Protein AF-A0A9W9SLV9-F1 (afdb_monomer_lite)

Radius of gyration: 19.98 Å; chains: 1; bounding box: 49×53×54 Å

Organism: NCBI:txid2100454

InterPro domains:
  IPR000330 SNF2, N-terminal domain [PF00176] (70-207)
  IPR027417 P-loop containing nucleoside triphosphate hydrolase [SSF52540] (65-205)
  IPR038718 SNF2-like, N-terminal domain superfamily [G3DSA:3.40.50.10810] (52-212)

pLDDT: mean 77.71, std 19.79, range [28.3, 96.75]

Sequence (214 aa):
MKQGVRGQWPTSEWVESAHKMRLEKVSAPSSPLEDACGYAGIPVIHGVPILSPENIRPGTGRTTILRPWQPSAIAWLMGQLGSPLQGGILSDACGMGKTLTSLCVIYFLIQRKMEYDWSPTFRASLIVVPSSDIPQWVDQ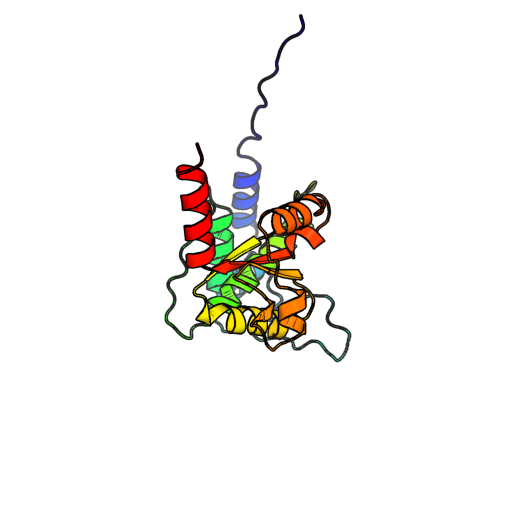IERYFGSKFNVLIFMGDPEHLQDSNRKQRTVKSTADLLKKLDDLDPSDPRTAYTLVVTTYDTMHLRTTRLVYSS

Secondary structure (DSSP, 8-state):
-------PPPPSHHHHHHHHHHHHT-SS---HHHHHHHHHT--EETTEEEE--TT--TTT--PEEPPTHHHHHHHHHHHHHTSTT------PPTTS-HHHHHHHHHHHHHHHHHHH-SS----PEEEEE-GGGHHHHHHHHHHHHTTSSEEEEE-S-GGG---HHHHHHB---HHHHHHHHHTS-TTSHHHHTEEEEEEHHHHHHHHHHHHS--

Foldseek 3Di:
DDDDDDDDDDDDPVVVVVVVVVPVPPDDDDDLQRVLCVQLVFDADPNFTWQFQPPPPVPRTDTHTQDSCLSVLLSVQLVVCVDPVNGDDDPDDPPNCVLVSVVSNLSSVLVCQVPPPPQAFAAEAEAEDAPVCVVVSVCSCCVRVNPLALEAEEDDQLVPPPDPVNSVRYDDDPVSVVVVRVPDDRRDSNNSRYYYYYYPVSVVVVVVVVVPPD

Structure (mmCIF, N/CA/C/O backbone):
data_AF-A0A9W9SLV9-F1
#
_entry.id   AF-A0A9W9SLV9-F1
#
loop_
_atom_site.group_PDB
_atom_site.id
_atom_site.type_symbol
_atom_site.label_atom_id
_atom_site.label_alt_id
_atom_site.label_comp_id
_atom_site.label_asym_id
_atom_site.label_entity_id
_atom_site.label_seq_id
_atom_site.pdbx_PDB_ins_code
_atom_site.Cartn_x
_atom_site.Cartn_y
_atom_site.Cartn_z
_atom_site.occupancy
_atom_site.B_iso_or_equiv
_atom_site.auth_seq_id
_atom_site.auth_comp_id
_atom_site.auth_asym_id
_atom_site.auth_atom_id
_atom_site.pdbx_PDB_model_num
ATOM 1 N N . MET A 1 1 ? 27.410 27.083 28.496 1.00 39.28 1 MET A N 1
ATOM 2 C CA . MET A 1 1 ? 26.965 27.584 27.177 1.00 39.28 1 MET A CA 1
ATOM 3 C C . MET A 1 1 ? 27.871 27.014 26.093 1.00 39.28 1 MET A C 1
ATOM 5 O O . MET A 1 1 ? 29.019 27.427 26.006 1.00 39.28 1 MET A O 1
ATOM 9 N N . LYS A 1 2 ? 27.393 26.045 25.306 1.00 29.81 2 LYS A N 1
ATOM 10 C CA . LYS A 1 2 ? 27.998 25.659 24.022 1.00 29.81 2 LYS A CA 1
ATOM 11 C C . LYS A 1 2 ? 26.883 25.471 22.994 1.00 29.81 2 LYS A C 1
ATOM 13 O O . LYS A 1 2 ? 25.756 25.149 23.352 1.00 29.81 2 LYS A O 1
ATOM 18 N N . GLN A 1 3 ? 27.231 25.840 21.772 1.00 29.12 3 GLN A N 1
ATOM 19 C CA . GLN A 1 3 ? 26.388 26.346 20.697 1.00 29.12 3 GLN A CA 1
ATOM 20 C C . GLN A 1 3 ? 25.507 25.273 20.045 1.00 29.12 3 GLN A C 1
ATOM 22 O O . GLN A 1 3 ? 25.890 24.108 19.966 1.00 29.12 3 GLN A O 1
ATOM 27 N N . GLY A 1 4 ? 24.344 25.700 19.548 1.00 36.78 4 GLY A N 1
ATOM 28 C CA . GLY A 1 4 ? 23.490 24.900 18.680 1.00 36.78 4 GLY A CA 1
ATOM 29 C C . GLY A 1 4 ? 24.008 24.895 17.243 1.00 36.78 4 GLY A C 1
ATOM 30 O O . GLY A 1 4 ? 24.362 25.940 16.699 1.00 36.78 4 GLY A O 1
ATOM 31 N N . VAL A 1 5 ? 24.013 23.714 16.630 1.00 34.75 5 VAL A N 1
ATOM 32 C CA . VAL A 1 5 ? 24.254 23.523 15.199 1.00 34.75 5 VAL A CA 1
ATOM 33 C C . VAL A 1 5 ? 22.902 23.201 14.567 1.00 34.75 5 VAL A C 1
ATOM 35 O O . VAL A 1 5 ? 22.301 22.170 14.861 1.00 34.75 5 VAL A O 1
ATOM 38 N N . ARG A 1 6 ? 22.387 24.121 13.740 1.00 34.19 6 ARG A N 1
ATOM 39 C CA . ARG A 1 6 ? 21.243 23.858 12.854 1.00 34.19 6 ARG A CA 1
ATOM 40 C C . ARG A 1 6 ? 21.636 22.725 11.909 1.00 34.19 6 ARG A C 1
ATOM 42 O O . ARG A 1 6 ? 22.604 22.871 11.168 1.00 34.19 6 ARG A O 1
ATOM 49 N N . GLY A 1 7 ? 20.885 21.627 11.939 1.00 34.25 7 GLY A N 1
ATOM 50 C CA . GLY A 1 7 ? 21.030 20.523 10.996 1.00 34.25 7 GLY A CA 1
ATOM 51 C C . GLY A 1 7 ? 20.834 21.016 9.565 1.00 34.25 7 GLY A C 1
ATOM 52 O O . GLY A 1 7 ? 19.757 21.480 9.194 1.00 34.25 7 GLY A O 1
ATOM 53 N N . GLN A 1 8 ? 21.911 20.958 8.794 1.00 28.30 8 GLN A N 1
ATOM 54 C CA . GLN A 1 8 ? 21.946 21.174 7.357 1.00 28.30 8 GLN A CA 1
ATOM 55 C C . GLN A 1 8 ? 21.340 19.929 6.692 1.00 28.30 8 GLN A C 1
ATOM 57 O O . GLN A 1 8 ? 21.760 18.810 6.981 1.00 28.30 8 GLN A O 1
ATOM 62 N N . TRP A 1 9 ? 20.321 20.111 5.852 1.00 36.25 9 TRP A N 1
ATOM 63 C CA . TRP A 1 9 ? 19.746 19.025 5.053 1.00 36.25 9 TRP A CA 1
ATOM 64 C C . TRP A 1 9 ? 20.770 18.563 4.002 1.00 36.25 9 TRP A C 1
ATOM 66 O O . TRP A 1 9 ? 21.426 19.430 3.419 1.00 36.25 9 TRP A O 1
ATOM 76 N N . PRO A 1 10 ? 20.922 17.253 3.723 1.00 35.06 10 PRO A N 1
ATOM 77 C CA . PRO A 1 10 ? 21.839 16.788 2.687 1.00 35.06 10 PRO A CA 1
ATOM 78 C C . PRO A 1 10 ? 21.396 17.335 1.325 1.00 35.06 10 PRO A C 1
ATOM 80 O O . PRO A 1 10 ? 20.267 17.117 0.885 1.00 35.06 10 PRO A O 1
ATOM 83 N N . THR A 1 11 ? 22.278 18.098 0.691 1.00 44.50 11 THR A N 1
ATOM 84 C CA . THR A 1 11 ? 22.098 18.733 -0.617 1.00 44.50 11 THR A CA 1
ATOM 85 C C . THR A 1 11 ? 22.081 17.705 -1.747 1.00 44.50 11 THR A C 1
ATOM 87 O O . THR A 1 11 ? 22.905 16.800 -1.736 1.00 44.50 11 THR A O 1
ATOM 90 N N . SER A 1 12 ? 21.135 17.881 -2.684 1.00 54.75 12 SER A N 1
ATOM 91 C CA . SER A 1 12 ? 21.100 17.610 -4.147 1.00 54.75 12 SER A CA 1
ATOM 92 C C . SER A 1 12 ? 21.870 16.452 -4.815 1.00 54.75 12 SER A C 1
ATOM 94 O O . SER A 1 12 ? 21.424 15.999 -5.867 1.00 54.75 12 SER A O 1
ATOM 96 N N . GLU A 1 13 ? 22.949 15.918 -4.250 1.00 37.44 13 GLU A N 1
ATOM 97 C CA . GLU A 1 13 ? 23.807 14.897 -4.865 1.00 37.44 13 GLU A CA 1
ATOM 98 C C . GLU A 1 13 ? 23.086 13.570 -5.116 1.00 37.44 13 GLU A C 1
ATOM 100 O O . GLU A 1 13 ? 23.399 12.883 -6.082 1.00 37.44 13 GLU A O 1
ATOM 105 N N . TRP A 1 14 ? 22.086 13.204 -4.308 1.00 47.16 14 TRP A N 1
ATOM 106 C CA . TRP A 1 14 ? 21.331 11.955 -4.493 1.00 47.16 14 TRP A CA 1
ATOM 107 C C . TRP A 1 14 ? 20.314 12.042 -5.633 1.00 47.16 14 TRP A C 1
ATOM 109 O O . TRP A 1 14 ? 20.180 11.103 -6.417 1.00 47.16 14 TRP A O 1
ATOM 119 N N . VAL A 1 15 ? 19.631 13.185 -5.763 1.00 51.75 15 VAL A N 1
ATOM 120 C CA . VAL A 1 15 ? 18.716 13.449 -6.886 1.00 51.75 15 VAL A CA 1
ATOM 121 C C . VAL A 1 15 ? 19.513 13.523 -8.184 1.00 51.75 15 VAL A C 1
ATOM 123 O O . VAL A 1 15 ? 19.114 12.928 -9.183 1.00 51.75 15 VAL A O 1
ATOM 126 N N . GLU A 1 16 ? 20.672 14.183 -8.151 1.00 45.88 16 GLU A N 1
ATOM 127 C CA . GLU A 1 16 ? 21.592 14.263 -9.283 1.00 45.88 16 GLU A CA 1
ATOM 128 C C . GLU A 1 16 ? 22.223 12.912 -9.619 1.00 45.88 16 GLU A C 1
ATOM 130 O O . GLU A 1 16 ? 22.303 12.573 -10.793 1.00 45.88 16 GLU A O 1
ATOM 135 N N . SER A 1 17 ? 22.587 12.090 -8.632 1.00 45.78 17 SER A N 1
ATOM 136 C CA . SER A 1 17 ? 23.131 10.743 -8.861 1.00 45.78 17 SER A CA 1
ATOM 137 C C . SER A 1 17 ? 22.083 9.793 -9.443 1.00 45.78 17 SER A C 1
ATOM 139 O O . SER A 1 17 ? 22.383 9.049 -10.376 1.00 45.78 17 SER A O 1
ATOM 141 N N . ALA A 1 18 ? 20.830 9.874 -8.984 1.00 50.00 18 ALA A N 1
ATOM 142 C CA . ALA A 1 18 ? 19.710 9.144 -9.579 1.00 50.00 18 ALA A CA 1
ATOM 143 C C . ALA A 1 18 ? 19.400 9.635 -11.008 1.00 50.00 18 ALA A C 1
ATOM 145 O O . ALA A 1 18 ? 19.121 8.833 -11.902 1.00 50.00 18 ALA A O 1
ATOM 146 N N . HIS A 1 19 ? 19.508 10.946 -11.259 1.00 45.31 19 HIS A N 1
ATOM 147 C CA . HIS A 1 19 ? 19.416 11.539 -12.598 1.00 45.31 19 HIS A CA 1
ATOM 148 C C . HIS A 1 19 ? 20.614 11.205 -13.498 1.00 45.31 19 HIS A C 1
ATOM 150 O O . HIS A 1 19 ? 20.461 11.132 -14.712 1.00 45.31 19 HIS A O 1
ATOM 156 N N . LYS A 1 20 ? 21.805 10.984 -12.946 1.00 42.66 20 LYS A N 1
ATOM 157 C CA . LYS A 1 20 ? 23.005 10.627 -13.710 1.00 42.66 20 LYS A CA 1
ATOM 158 C C . LYS A 1 20 ? 23.001 9.142 -14.073 1.00 42.66 20 LYS A C 1
ATOM 160 O O . LYS A 1 20 ? 23.245 8.799 -15.227 1.00 42.66 20 LYS A O 1
ATOM 165 N N . MET A 1 21 ? 22.543 8.284 -13.156 1.00 46.41 21 MET A N 1
ATOM 166 C CA . MET A 1 21 ? 22.202 6.885 -13.448 1.00 46.41 21 MET A CA 1
ATOM 167 C C . MET A 1 21 ? 21.148 6.749 -14.562 1.00 46.41 21 MET A C 1
ATOM 169 O O . MET A 1 21 ? 21.183 5.772 -15.309 1.00 46.41 21 MET A O 1
ATOM 173 N N . ARG A 1 22 ? 20.240 7.728 -14.708 1.00 46.34 22 ARG A N 1
ATOM 174 C CA . ARG A 1 22 ? 19.238 7.796 -15.791 1.00 46.34 22 ARG A CA 1
ATOM 175 C C . ARG A 1 22 ? 19.857 7.987 -17.182 1.00 46.34 22 ARG A C 1
ATOM 177 O O . ARG A 1 22 ? 19.241 7.574 -18.157 1.00 46.34 22 ARG A O 1
ATOM 184 N N . LEU A 1 23 ? 21.028 8.619 -17.287 1.00 42.94 23 LEU A N 1
ATOM 185 C CA . LEU A 1 23 ? 21.656 8.944 -18.575 1.00 42.94 23 LEU A CA 1
ATOM 186 C C . LEU A 1 23 ? 22.683 7.895 -19.016 1.00 42.94 23 LEU A C 1
ATOM 188 O O . LEU A 1 23 ? 22.807 7.635 -20.208 1.00 42.94 23 LEU A O 1
ATOM 192 N N . GLU A 1 24 ? 23.384 7.258 -18.077 1.00 41.66 24 GLU A N 1
ATOM 193 C CA . GLU A 1 24 ? 24.457 6.304 -18.402 1.00 41.66 24 GLU A CA 1
ATOM 194 C C . GLU A 1 24 ? 23.955 4.893 -18.766 1.00 41.66 24 GLU A C 1
ATOM 196 O O . GLU A 1 24 ? 24.664 4.153 -19.442 1.00 41.66 24 GLU A O 1
ATOM 201 N N . LYS A 1 25 ? 22.728 4.507 -18.382 1.00 41.62 25 LYS A N 1
ATOM 202 C CA . LYS A 1 25 ? 22.165 3.171 -18.681 1.00 41.62 25 LYS A CA 1
ATOM 203 C C . LYS A 1 25 ? 21.487 3.036 -20.053 1.00 41.62 25 LYS A C 1
ATOM 205 O O . LYS A 1 25 ? 21.000 1.956 -20.369 1.00 41.62 25 LYS A O 1
ATOM 210 N N . VAL A 1 26 ? 21.476 4.077 -20.888 1.00 44.12 26 VAL A N 1
ATOM 211 C CA . VAL A 1 26 ? 20.908 4.005 -22.248 1.00 44.12 26 VAL A CA 1
ATOM 212 C C . VAL A 1 26 ? 21.948 3.414 -23.208 1.00 44.12 26 VAL A C 1
ATOM 214 O O . VAL A 1 26 ? 22.583 4.122 -23.986 1.00 44.12 26 VAL A O 1
ATOM 217 N N . SER A 1 27 ? 22.156 2.101 -23.131 1.00 40.09 27 SER A N 1
ATOM 218 C CA . SER A 1 27 ? 22.917 1.328 -24.118 1.00 40.09 27 SER A CA 1
ATOM 219 C C . SER A 1 27 ? 22.012 0.212 -24.647 1.00 40.09 27 SER A C 1
ATOM 221 O O . SER A 1 27 ? 21.634 -0.679 -23.893 1.00 40.09 27 SER A O 1
ATOM 223 N N . ALA A 1 28 ? 21.671 0.317 -25.941 1.00 39.47 28 ALA A N 1
ATOM 224 C CA . ALA A 1 28 ? 20.540 -0.292 -26.668 1.00 39.47 28 ALA A CA 1
ATOM 225 C C . ALA A 1 28 ? 19.149 0.286 -26.296 1.00 39.47 28 ALA A C 1
ATOM 227 O O . ALA A 1 28 ? 18.883 0.507 -25.119 1.00 39.47 28 ALA A O 1
ATOM 228 N N . PRO A 1 29 ? 18.251 0.567 -27.271 1.00 43.06 29 PRO A N 1
ATOM 229 C CA . PRO A 1 29 ? 16.902 1.035 -26.966 1.00 43.06 29 PRO A CA 1
ATOM 230 C C . PRO A 1 29 ? 16.084 -0.139 -26.421 1.00 43.06 29 PRO A C 1
ATOM 232 O O . PRO A 1 29 ? 15.499 -0.915 -27.178 1.00 43.06 29 PRO A O 1
ATOM 235 N N . SER A 1 30 ? 16.073 -0.288 -25.103 1.00 53.16 30 SER A N 1
ATOM 236 C CA . SER A 1 30 ? 15.096 -1.099 -24.384 1.00 53.16 30 SER A CA 1
ATOM 237 C C . SER A 1 30 ? 13.683 -0.652 -24.765 1.00 53.16 30 SER A C 1
ATOM 239 O O . SER A 1 30 ? 13.415 0.517 -25.061 1.00 53.16 30 SER A O 1
ATOM 241 N N . SER A 1 31 ? 12.749 -1.602 -24.824 1.00 67.00 31 SER A N 1
ATOM 242 C CA . SER A 1 31 ? 11.349 -1.240 -25.064 1.00 67.00 31 SER A CA 1
ATOM 243 C C . SER A 1 31 ? 10.813 -0.403 -23.886 1.00 67.00 31 SER A C 1
ATOM 245 O O . SER A 1 31 ? 11.243 -0.624 -22.752 1.00 67.00 31 SER A O 1
ATOM 247 N N . PRO A 1 32 ? 9.811 0.481 -24.082 1.00 79.88 32 PRO A N 1
ATOM 248 C CA . PRO A 1 32 ? 9.223 1.266 -22.986 1.00 79.88 32 PRO A CA 1
ATOM 249 C C . PRO A 1 32 ? 8.724 0.418 -21.801 1.00 79.88 32 PRO A C 1
ATOM 251 O O . PRO A 1 32 ? 8.630 0.898 -20.672 1.00 79.88 32 PRO A O 1
ATOM 254 N N . LEU A 1 33 ? 8.391 -0.850 -22.060 1.00 84.62 33 LEU A N 1
ATOM 255 C CA . LEU A 1 33 ? 8.005 -1.824 -21.046 1.00 84.62 33 LEU A CA 1
ATOM 256 C C . LEU A 1 33 ? 9.206 -2.311 -20.228 1.00 84.62 33 LEU A C 1
ATOM 258 O O . LEU A 1 33 ? 9.112 -2.403 -19.008 1.00 84.62 33 LEU A O 1
ATOM 262 N N . GLU A 1 34 ? 10.315 -2.630 -20.890 1.00 86.38 34 GLU A N 1
ATOM 263 C CA . GLU A 1 34 ? 11.546 -3.095 -20.252 1.00 86.38 34 GLU A CA 1
ATOM 264 C C . GLU A 1 34 ? 12.160 -2.000 -19.379 1.00 86.38 34 GLU A C 1
ATOM 266 O O . GLU A 1 34 ? 12.498 -2.266 -18.228 1.00 86.38 34 GLU A O 1
ATOM 271 N N . ASP A 1 35 ? 12.168 -0.756 -19.864 1.00 88.81 35 ASP A N 1
ATOM 272 C CA . ASP A 1 35 ? 12.572 0.412 -19.076 1.00 88.81 35 ASP A CA 1
ATOM 273 C C . ASP A 1 35 ? 11.708 0.592 -17.833 1.00 88.81 35 ASP A C 1
ATOM 275 O O . ASP A 1 35 ? 12.217 0.817 -16.735 1.00 88.81 35 ASP A O 1
ATOM 279 N N . ALA A 1 36 ? 10.387 0.469 -17.983 1.00 91.19 36 ALA A N 1
ATOM 280 C CA . ALA A 1 36 ? 9.470 0.575 -16.859 1.00 91.19 36 ALA A CA 1
ATOM 281 C C . ALA A 1 36 ? 9.699 -0.548 -15.836 1.00 91.19 36 ALA A C 1
ATOM 283 O O . ALA A 1 36 ? 9.720 -0.286 -14.632 1.00 91.19 36 ALA A O 1
ATOM 284 N N . CYS A 1 37 ? 9.906 -1.784 -16.299 1.00 91.94 37 CYS A N 1
ATOM 285 C CA . CYS A 1 37 ? 10.181 -2.919 -15.422 1.00 91.94 37 CYS A CA 1
ATOM 286 C C . CYS A 1 37 ? 11.520 -2.759 -14.699 1.00 91.94 37 CYS A C 1
ATOM 288 O O . CYS A 1 37 ? 11.565 -2.887 -13.477 1.00 91.94 37 CYS A O 1
ATOM 290 N N . GLY A 1 38 ? 12.580 -2.415 -15.433 1.00 91.44 38 GLY A N 1
ATOM 291 C CA . GLY A 1 38 ? 13.915 -2.188 -14.890 1.00 91.44 38 GLY A CA 1
ATOM 292 C C . GLY A 1 38 ? 13.946 -1.024 -13.907 1.00 91.44 38 GLY A C 1
ATOM 293 O O . GLY A 1 38 ? 14.529 -1.146 -12.833 1.00 91.44 38 GLY A O 1
ATOM 294 N N . TYR A 1 39 ? 13.247 0.074 -14.213 1.00 91.00 39 TYR A N 1
ATOM 295 C CA . TYR A 1 39 ? 13.086 1.176 -13.274 1.00 91.00 39 TYR A CA 1
ATOM 296 C C . TYR A 1 39 ? 12.384 0.697 -12.006 1.00 91.00 39 TYR A C 1
ATOM 298 O O . TYR A 1 39 ? 12.925 0.861 -10.919 1.00 91.00 39 TYR A O 1
ATOM 306 N N . ALA A 1 40 ? 11.199 0.093 -12.116 1.00 90.38 40 ALA A N 1
ATOM 307 C CA . ALA A 1 40 ? 10.386 -0.304 -10.968 1.00 90.38 40 ALA A CA 1
ATOM 308 C C . ALA A 1 40 ? 10.946 -1.496 -10.164 1.00 90.38 40 ALA A C 1
ATOM 310 O O . ALA A 1 40 ? 10.442 -1.763 -9.077 1.00 90.38 40 ALA A O 1
ATOM 311 N N . GLY A 1 41 ? 11.963 -2.203 -10.666 1.00 91.06 41 GLY A N 1
ATOM 312 C CA . GLY A 1 41 ? 12.446 -3.451 -10.066 1.00 91.06 41 GLY A CA 1
ATOM 313 C C . GLY A 1 41 ? 11.465 -4.615 -10.251 1.00 91.06 41 GLY A C 1
ATOM 314 O O . GLY A 1 41 ? 11.404 -5.519 -9.421 1.00 91.06 41 GLY A O 1
ATOM 315 N N . ILE A 1 42 ? 10.652 -4.581 -11.312 1.00 91.94 42 ILE A N 1
ATOM 316 C CA . ILE A 1 42 ? 9.692 -5.642 -11.632 1.00 91.94 42 ILE A CA 1
ATOM 317 C C . ILE A 1 42 ? 10.444 -6.781 -12.333 1.00 91.94 42 ILE A C 1
ATOM 319 O O . ILE A 1 42 ? 11.033 -6.544 -13.391 1.00 91.94 42 ILE A O 1
ATOM 323 N N . PRO A 1 43 ? 10.398 -8.021 -11.811 1.00 90.06 43 PRO A N 1
ATOM 324 C CA . PRO A 1 43 ? 11.017 -9.152 -12.483 1.00 90.06 43 PRO A CA 1
ATOM 325 C C . PRO A 1 43 ? 10.308 -9.468 -13.804 1.00 90.06 43 PRO A C 1
ATOM 327 O O . PRO A 1 43 ? 9.079 -9.416 -13.912 1.00 90.06 43 PRO A O 1
ATOM 330 N N . VAL A 1 44 ? 11.101 -9.833 -14.811 1.00 88.06 44 VAL A N 1
ATOM 331 C CA . VAL A 1 44 ? 10.630 -10.190 -16.152 1.00 88.06 44 VAL A CA 1
ATOM 332 C C . VAL A 1 44 ? 11.088 -11.611 -16.471 1.00 88.06 44 VAL A C 1
ATOM 334 O O . VAL A 1 44 ? 12.282 -11.896 -16.461 1.00 88.06 44 VAL A O 1
ATOM 337 N N . ILE A 1 45 ? 10.146 -12.508 -16.770 1.00 85.56 45 ILE A N 1
ATOM 338 C CA . ILE A 1 45 ? 10.434 -13.886 -17.196 1.00 85.56 45 ILE A CA 1
ATOM 339 C C . ILE A 1 45 ? 9.977 -14.047 -18.642 1.00 85.56 45 ILE A C 1
ATOM 341 O O . ILE A 1 45 ? 8.808 -13.834 -18.947 1.00 85.56 45 ILE A O 1
ATOM 345 N N . HIS A 1 46 ? 10.898 -14.411 -19.541 1.00 86.50 46 HIS A N 1
ATOM 346 C CA . HIS A 1 46 ? 10.628 -14.564 -20.980 1.00 86.50 46 HIS A CA 1
ATOM 347 C C . HIS A 1 46 ? 9.908 -13.348 -21.606 1.00 86.50 46 HIS A C 1
ATOM 349 O O . HIS A 1 46 ? 8.990 -13.504 -22.406 1.00 86.50 46 HIS A O 1
ATOM 355 N N . GLY A 1 47 ? 10.297 -12.129 -21.213 1.00 84.31 47 GLY A N 1
ATOM 356 C CA . GLY A 1 47 ? 9.685 -10.883 -21.697 1.00 84.31 47 GLY A CA 1
ATOM 357 C C . GLY A 1 47 ? 8.342 -10.526 -21.046 1.00 84.31 47 GLY A C 1
ATOM 358 O O . GLY A 1 47 ? 7.724 -9.535 -21.427 1.00 84.31 47 GLY A O 1
ATOM 359 N N . VAL A 1 48 ? 7.885 -11.300 -20.058 1.00 86.00 48 VAL A N 1
ATOM 360 C CA . VAL A 1 48 ? 6.617 -11.073 -19.362 1.00 86.00 48 VAL A CA 1
ATOM 361 C C . VAL A 1 48 ? 6.871 -10.481 -17.971 1.00 86.00 48 VAL A C 1
ATOM 363 O O . VAL A 1 48 ? 7.566 -11.113 -17.171 1.00 86.00 48 VAL A O 1
ATOM 366 N N . PRO A 1 49 ? 6.304 -9.302 -17.645 1.00 89.56 49 PRO A N 1
ATOM 367 C CA . PRO A 1 49 ? 6.415 -8.713 -16.317 1.00 89.56 49 PRO A CA 1
ATOM 368 C C . PRO A 1 49 ? 5.579 -9.506 -15.315 1.00 89.56 49 PRO A C 1
ATOM 370 O O . PRO A 1 49 ? 4.381 -9.738 -15.521 1.00 89.56 49 PRO A O 1
ATOM 373 N N . ILE A 1 50 ? 6.195 -9.898 -14.206 1.00 89.88 50 ILE A N 1
ATOM 374 C CA . ILE A 1 50 ? 5.531 -10.692 -13.177 1.00 89.88 50 ILE A CA 1
ATOM 375 C C . ILE A 1 50 ? 5.623 -10.026 -11.811 1.00 89.88 50 ILE A C 1
ATOM 377 O O . ILE A 1 50 ? 6.618 -9.411 -11.444 1.00 89.88 50 ILE A O 1
ATOM 381 N N . LEU A 1 51 ? 4.571 -10.200 -11.023 1.00 87.56 51 LEU A N 1
ATOM 382 C CA . LEU A 1 51 ? 4.611 -10.002 -9.588 1.00 87.56 51 LEU A CA 1
ATOM 383 C C . LEU A 1 51 ? 4.943 -11.350 -8.939 1.00 87.56 51 LEU A C 1
ATOM 385 O O . LEU A 1 51 ? 4.149 -12.295 -9.000 1.00 87.56 51 LEU A O 1
ATOM 389 N N . SER A 1 52 ? 6.117 -11.402 -8.315 1.00 77.31 52 SER A N 1
ATOM 390 C CA . SER A 1 52 ? 6.588 -12.530 -7.511 1.00 77.31 52 SER A CA 1
ATOM 391 C C . SER A 1 52 ? 7.042 -11.997 -6.156 1.00 77.31 52 SER A C 1
ATOM 393 O O . SER A 1 52 ? 8.208 -11.642 -6.008 1.00 77.31 52 SER A O 1
ATOM 395 N N . PRO A 1 53 ? 6.135 -11.881 -5.171 1.00 65.06 53 PRO A N 1
ATOM 396 C CA . PRO A 1 53 ? 6.520 -11.504 -3.825 1.00 65.06 53 PRO A CA 1
ATOM 397 C C . PRO A 1 53 ? 7.427 -12.604 -3.278 1.00 65.06 53 PRO A C 1
ATOM 399 O O . PRO A 1 53 ? 7.003 -13.743 -3.080 1.00 65.06 53 PRO A O 1
ATOM 402 N N . GLU A 1 54 ? 8.696 -12.288 -3.088 1.00 61.06 54 GLU A N 1
ATOM 403 C CA . GLU A 1 54 ? 9.704 -13.264 -2.688 1.00 61.06 54 GLU A CA 1
ATOM 404 C C . GLU A 1 54 ? 9.354 -13.786 -1.280 1.00 61.06 54 GLU A C 1
ATOM 406 O O . GLU A 1 54 ? 9.017 -12.985 -0.392 1.00 61.06 54 GLU A O 1
ATOM 411 N N . ASN A 1 55 ? 9.407 -15.119 -1.106 1.00 45.41 55 ASN A N 1
ATOM 412 C CA . ASN A 1 55 ? 8.982 -15.955 0.044 1.00 45.41 55 ASN A CA 1
ATOM 413 C C . ASN A 1 55 ? 7.612 -16.664 -0.015 1.00 45.41 55 ASN A C 1
ATOM 415 O O . ASN A 1 55 ? 7.156 -17.168 1.017 1.00 45.41 55 ASN A O 1
ATOM 419 N N . ILE A 1 56 ? 6.971 -16.826 -1.177 1.00 45.44 56 ILE A N 1
ATOM 420 C CA . ILE A 1 56 ? 5.913 -17.848 -1.281 1.00 45.44 56 ILE A CA 1
ATOM 421 C C . ILE A 1 56 ? 6.589 -19.209 -1.497 1.00 45.44 56 ILE A C 1
ATOM 423 O O . ILE A 1 56 ? 7.307 -19.394 -2.476 1.00 45.44 56 ILE A O 1
ATOM 427 N N . ARG A 1 57 ? 6.411 -20.140 -0.550 1.00 35.75 57 ARG A N 1
ATOM 428 C CA . ARG A 1 57 ? 7.060 -21.467 -0.513 1.00 35.75 57 ARG A CA 1
ATOM 429 C C . ARG A 1 57 ? 7.091 -22.128 -1.907 1.00 35.75 57 ARG A C 1
ATOM 431 O O . ARG A 1 57 ? 6.066 -22.047 -2.600 1.00 35.75 57 ARG A O 1
ATOM 438 N N . PRO A 1 58 ? 8.179 -22.832 -2.293 1.00 35.31 58 PRO A N 1
ATOM 439 C CA . PRO A 1 58 ? 8.224 -23.594 -3.542 1.00 35.31 58 PRO A CA 1
ATOM 440 C C . PRO A 1 58 ? 6.972 -24.476 -3.664 1.00 35.31 58 PRO A C 1
ATOM 442 O O . PRO A 1 58 ? 6.700 -25.285 -2.780 1.00 35.31 58 PRO A O 1
ATOM 445 N N . GLY A 1 59 ? 6.162 -24.253 -4.703 1.00 43.22 59 GLY A N 1
ATOM 446 C CA . GLY A 1 59 ? 4.908 -24.984 -4.946 1.00 43.22 59 GLY A CA 1
ATOM 447 C C . GLY A 1 59 ? 3.605 -24.292 -4.513 1.00 43.22 59 GLY A C 1
ATOM 448 O O . GLY A 1 59 ? 2.535 -24.817 -4.804 1.00 43.22 59 GLY A O 1
ATOM 449 N N . THR A 1 60 ? 3.654 -23.116 -3.871 1.00 47.44 60 THR A N 1
ATOM 450 C CA . THR A 1 60 ? 2.440 -22.349 -3.479 1.00 47.44 60 THR A CA 1
ATOM 451 C C . THR A 1 60 ? 2.370 -20.930 -4.056 1.00 47.44 60 THR A C 1
ATOM 453 O O . THR A 1 60 ? 1.327 -20.281 -3.979 1.00 47.44 60 THR A O 1
ATOM 456 N N . GLY A 1 61 ? 3.458 -20.445 -4.665 1.00 51.94 61 GLY A N 1
ATOM 457 C CA . GLY A 1 61 ? 3.536 -19.124 -5.289 1.00 51.94 61 GLY A CA 1
ATOM 458 C C . GLY A 1 61 ? 2.729 -19.040 -6.573 1.00 51.94 61 GLY A C 1
ATOM 459 O O . GLY A 1 61 ? 3.105 -19.630 -7.580 1.00 51.94 61 GLY A O 1
ATOM 460 N N . ARG A 1 62 ? 1.637 -18.269 -6.566 1.00 61.16 62 ARG A N 1
ATOM 461 C CA . ARG A 1 62 ? 0.993 -17.832 -7.809 1.00 61.16 62 ARG A CA 1
ATOM 462 C C . ARG A 1 62 ? 1.774 -16.653 -8.373 1.00 61.16 62 ARG A C 1
ATOM 464 O O . ARG A 1 62 ? 1.506 -15.506 -8.023 1.00 61.16 62 ARG A O 1
ATOM 471 N N . THR A 1 63 ? 2.724 -16.938 -9.258 1.00 73.56 63 THR A N 1
ATOM 472 C CA . THR A 1 63 ? 3.303 -15.913 -10.129 1.00 73.56 63 THR A CA 1
ATOM 473 C C . THR A 1 63 ? 2.169 -15.215 -10.870 1.00 73.56 63 THR A C 1
ATOM 475 O O . THR A 1 63 ? 1.407 -15.849 -11.602 1.00 73.56 63 THR A O 1
ATOM 478 N N . THR A 1 64 ? 2.021 -13.913 -10.645 1.00 85.12 64 THR A N 1
ATOM 479 C CA . THR A 1 64 ? 0.961 -13.129 -11.279 1.00 85.12 64 THR A CA 1
ATOM 480 C C . THR A 1 64 ? 1.545 -12.347 -12.436 1.00 85.12 64 THR A C 1
ATOM 482 O O . THR A 1 64 ? 2.441 -11.535 -12.244 1.00 85.12 64 THR A O 1
ATOM 485 N N . ILE A 1 65 ? 1.018 -12.564 -13.637 1.00 89.50 65 ILE A N 1
ATOM 486 C CA . ILE A 1 65 ? 1.402 -11.787 -14.815 1.00 89.50 65 ILE A CA 1
ATOM 487 C C . ILE A 1 65 ? 0.745 -10.408 -14.735 1.00 89.50 65 ILE A C 1
ATOM 489 O O . ILE A 1 65 ? -0.488 -10.300 -14.710 1.00 89.50 65 ILE A O 1
ATOM 493 N N . LEU A 1 66 ? 1.569 -9.361 -14.716 1.00 90.50 66 LEU A N 1
ATOM 494 C CA . LEU A 1 66 ? 1.097 -7.985 -14.801 1.00 90.50 66 LEU A CA 1
ATOM 495 C C . LEU A 1 66 ? 0.637 -7.689 -16.230 1.00 90.50 66 LEU A C 1
ATOM 497 O O . LEU A 1 66 ? 1.207 -8.167 -17.210 1.00 90.50 66 LEU A O 1
ATOM 501 N N . ARG A 1 67 ? -0.429 -6.900 -16.361 1.00 90.56 67 ARG A N 1
ATOM 502 C CA . ARG A 1 67 ? -0.896 -6.441 -17.674 1.00 90.56 67 ARG A CA 1
ATOM 503 C C . ARG A 1 67 ? 0.132 -5.486 -18.291 1.00 90.56 67 ARG A C 1
ATOM 505 O O . ARG A 1 67 ? 0.782 -4.771 -17.536 1.00 90.56 67 ARG A O 1
ATOM 512 N N . PRO A 1 68 ? 0.230 -5.386 -19.630 1.00 86.12 68 PRO A N 1
ATOM 513 C CA . PRO A 1 68 ? 1.276 -4.593 -20.287 1.00 86.12 68 PRO A CA 1
ATOM 514 C C . PRO A 1 68 ? 1.349 -3.120 -19.855 1.00 86.12 68 PRO A C 1
ATOM 516 O O . PRO A 1 68 ? 2.430 -2.548 -19.824 1.00 86.12 68 PRO A O 1
ATOM 519 N N . TRP A 1 69 ? 0.220 -2.507 -19.483 1.00 88.25 69 TRP A N 1
ATOM 520 C CA . TRP A 1 69 ? 0.170 -1.115 -19.012 1.00 88.25 69 TRP A CA 1
ATOM 521 C C . TRP A 1 69 ? 0.554 -0.940 -17.535 1.00 88.25 69 TRP A C 1
ATOM 523 O O . TRP A 1 69 ? 0.918 0.160 -17.120 1.00 88.25 69 TRP A O 1
ATOM 533 N N . GLN A 1 70 ? 0.473 -1.999 -16.722 1.00 92.69 70 GLN A N 1
ATOM 534 C CA . GLN A 1 70 ? 0.700 -1.899 -15.279 1.00 92.69 70 GLN A CA 1
ATOM 535 C C . GLN A 1 70 ? 2.149 -1.543 -14.930 1.00 92.69 70 GLN A C 1
ATOM 537 O O . GLN A 1 70 ? 2.317 -0.649 -14.105 1.00 92.69 70 GLN A O 1
ATOM 542 N N . PRO A 1 71 ? 3.195 -2.140 -15.539 1.00 93.75 71 PRO A N 1
ATOM 543 C CA . PRO A 1 71 ? 4.573 -1.741 -15.261 1.00 93.75 71 PRO A CA 1
ATOM 544 C C . PRO A 1 71 ? 4.836 -0.263 -15.527 1.00 93.75 71 PRO A C 1
ATOM 546 O O . PRO A 1 71 ? 5.456 0.393 -14.697 1.00 93.75 71 PRO A O 1
ATOM 549 N N . SER A 1 72 ? 4.306 0.291 -16.621 1.00 92.81 72 SER A N 1
ATOM 550 C CA . SER A 1 72 ? 4.441 1.719 -16.925 1.00 92.81 72 SER A CA 1
ATOM 551 C C . SER A 1 72 ? 3.762 2.594 -15.868 1.00 92.81 72 SER A C 1
ATOM 553 O O . SER A 1 72 ? 4.364 3.562 -15.408 1.00 92.81 72 SER A O 1
ATOM 555 N N . ALA A 1 73 ? 2.553 2.233 -15.423 1.00 92.81 73 ALA A N 1
ATOM 556 C CA . ALA A 1 73 ? 1.854 2.953 -14.356 1.00 92.81 73 ALA A CA 1
ATOM 557 C C . ALA A 1 73 ? 2.594 2.866 -13.007 1.00 92.81 73 ALA A C 1
ATOM 559 O O . ALA A 1 73 ? 2.720 3.869 -12.304 1.00 92.81 73 ALA A O 1
ATOM 560 N N . ILE A 1 74 ? 3.124 1.686 -12.661 1.00 95.06 74 ILE A N 1
ATOM 561 C CA . ILE A 1 74 ? 3.919 1.463 -11.444 1.00 95.06 74 ILE A CA 1
ATOM 562 C C . ILE A 1 74 ? 5.191 2.313 -11.492 1.00 95.06 74 ILE A C 1
ATOM 564 O O . ILE A 1 74 ? 5.446 3.081 -10.566 1.00 95.06 74 ILE A O 1
ATOM 568 N N . ALA A 1 75 ? 5.960 2.222 -12.580 1.00 94.62 75 ALA A N 1
ATOM 569 C CA . ALA A 1 75 ? 7.194 2.975 -12.764 1.00 94.62 75 ALA A CA 1
ATOM 570 C C . ALA A 1 75 ? 6.949 4.485 -12.683 1.00 94.62 75 ALA A C 1
ATOM 572 O O . ALA A 1 75 ? 7.666 5.194 -11.974 1.00 94.62 75 ALA A O 1
ATOM 573 N N . TRP A 1 76 ? 5.896 4.971 -13.346 1.00 93.75 76 TRP A N 1
ATOM 574 C CA . TRP A 1 76 ? 5.521 6.378 -13.297 1.00 93.75 76 TRP A CA 1
ATOM 575 C C . TRP A 1 76 ? 5.179 6.827 -11.871 1.00 93.75 76 TRP A C 1
ATOM 577 O O . TRP A 1 76 ? 5.750 7.810 -11.398 1.00 93.75 76 TRP A O 1
ATOM 587 N N . LEU A 1 77 ? 4.324 6.088 -11.151 1.00 94.94 77 LEU A N 1
ATOM 588 C CA . LEU A 1 77 ? 3.945 6.414 -9.770 1.00 94.94 77 LEU A CA 1
ATOM 589 C C . LEU A 1 77 ? 5.134 6.383 -8.810 1.00 94.94 77 LEU A C 1
ATOM 591 O O . LEU A 1 77 ? 5.264 7.275 -7.976 1.00 94.94 77 LEU A O 1
ATOM 595 N N . MET A 1 78 ? 6.023 5.397 -8.937 1.00 94.12 78 MET A N 1
ATOM 596 C CA . MET A 1 78 ? 7.251 5.343 -8.142 1.00 94.12 78 MET A CA 1
ATOM 597 C C . MET A 1 78 ? 8.139 6.567 -8.398 1.00 94.12 78 MET A C 1
ATOM 599 O O . MET A 1 78 ? 8.719 7.104 -7.457 1.00 94.12 78 MET A O 1
ATOM 603 N N . GLY A 1 79 ? 8.213 7.039 -9.647 1.00 92.44 79 GLY A N 1
ATOM 604 C CA . GLY A 1 79 ? 8.903 8.283 -9.989 1.00 92.44 79 GLY A CA 1
ATOM 605 C C . GLY A 1 79 ? 8.247 9.518 -9.374 1.00 92.44 79 GLY A C 1
ATOM 606 O O . GLY A 1 79 ? 8.944 10.373 -8.833 1.00 92.44 79 GLY A O 1
ATOM 607 N N . GLN A 1 80 ? 6.912 9.594 -9.383 1.00 92.44 80 GLN A N 1
ATOM 608 C CA . GLN A 1 80 ? 6.178 10.692 -8.744 1.00 92.44 80 GLN A CA 1
ATOM 609 C C . GLN A 1 80 ? 6.364 10.714 -7.221 1.00 92.44 80 GLN A C 1
ATOM 611 O O . GLN A 1 80 ? 6.551 11.780 -6.635 1.00 92.44 80 GLN A O 1
ATOM 616 N N . LEU A 1 81 ? 6.382 9.547 -6.576 1.00 91.44 81 LEU A N 1
ATOM 617 C CA . LEU A 1 81 ? 6.614 9.418 -5.134 1.00 91.44 81 LEU A CA 1
ATOM 618 C C . LEU A 1 81 ? 8.056 9.767 -4.731 1.00 91.44 81 LEU A C 1
ATOM 620 O O . LEU A 1 81 ? 8.279 10.203 -3.606 1.00 91.44 81 LEU A O 1
ATOM 624 N N . GLY A 1 82 ? 9.019 9.632 -5.648 1.00 87.56 82 GLY A N 1
ATOM 625 C CA . GLY A 1 82 ? 10.392 10.119 -5.477 1.00 87.56 82 GLY A CA 1
ATOM 626 C C . GLY A 1 82 ? 10.592 11.600 -5.826 1.00 87.56 82 GLY A C 1
ATOM 627 O O . GLY A 1 82 ? 11.693 12.120 -5.660 1.00 87.56 82 GLY A O 1
ATOM 628 N N . SER A 1 83 ? 9.560 12.284 -6.330 1.00 88.94 83 SER A N 1
ATOM 629 C CA . SER A 1 83 ? 9.623 13.709 -6.668 1.00 88.94 83 SER A CA 1
ATOM 630 C C . SER A 1 83 ? 9.453 14.597 -5.424 1.00 88.94 83 SER A C 1
ATOM 632 O O . SER A 1 83 ? 8.978 14.118 -4.392 1.00 88.94 83 SER A O 1
ATOM 634 N N . PRO A 1 84 ? 9.742 15.911 -5.505 1.00 90.06 84 PRO A N 1
ATOM 635 C CA . PRO A 1 84 ? 9.497 16.844 -4.401 1.00 90.06 84 PRO A CA 1
ATOM 636 C C . PRO A 1 84 ? 8.044 16.883 -3.901 1.00 90.06 84 PRO A C 1
ATOM 638 O O . PRO A 1 84 ? 7.813 17.243 -2.751 1.00 90.06 84 PRO A O 1
ATOM 641 N N . LEU A 1 85 ? 7.069 16.514 -4.742 1.00 87.81 85 LEU A N 1
ATOM 642 C CA . LEU A 1 85 ? 5.654 16.447 -4.359 1.00 87.81 85 LEU A CA 1
ATOM 643 C C . LEU A 1 85 ? 5.309 15.180 -3.566 1.00 87.81 85 LEU A C 1
ATOM 645 O O . LEU A 1 85 ? 4.284 15.162 -2.891 1.00 87.81 85 LEU A O 1
ATOM 649 N N . GLN A 1 86 ? 6.138 14.133 -3.661 1.00 89.25 86 GLN A N 1
ATOM 650 C CA . GLN A 1 86 ? 5.972 12.856 -2.957 1.00 89.25 86 GLN A CA 1
ATOM 651 C C . GLN A 1 86 ? 4.568 12.248 -3.110 1.00 89.25 86 GLN A C 1
ATOM 653 O O . GLN A 1 86 ? 4.011 11.664 -2.182 1.00 89.25 86 GLN A O 1
ATOM 658 N N . GLY A 1 87 ? 3.977 12.383 -4.299 1.00 90.94 87 GLY A N 1
ATOM 659 C CA . GLY A 1 87 ? 2.601 11.975 -4.557 1.00 90.94 87 GLY A CA 1
ATOM 660 C C . GLY A 1 87 ? 2.272 11.954 -6.042 1.00 90.94 87 GLY A C 1
ATOM 661 O O . GLY A 1 87 ? 2.954 12.577 -6.849 1.00 90.94 87 GLY A O 1
ATOM 662 N N . GLY A 1 88 ? 1.213 11.232 -6.403 1.00 91.06 88 GLY A N 1
ATOM 663 C CA . GLY A 1 88 ? 0.743 11.115 -7.780 1.00 91.06 88 GLY A CA 1
ATOM 664 C C . GLY A 1 88 ? -0.721 10.692 -7.841 1.00 91.06 88 GLY A C 1
ATOM 665 O O . GLY A 1 88 ? -1.248 10.101 -6.898 1.00 91.06 88 GLY A O 1
ATOM 666 N N . ILE A 1 89 ? -1.379 11.001 -8.958 1.00 92.62 89 ILE A N 1
ATOM 667 C CA . ILE A 1 89 ? -2.784 10.657 -9.201 1.00 92.62 89 ILE A CA 1
ATOM 668 C C . ILE A 1 89 ? -2.841 9.563 -10.265 1.00 92.62 89 ILE A C 1
ATOM 670 O O . ILE A 1 89 ? -2.447 9.783 -11.407 1.00 92.62 89 ILE A O 1
ATOM 674 N N . LEU A 1 90 ? -3.365 8.392 -9.895 1.00 90.44 90 LEU A N 1
ATOM 675 C CA . LEU A 1 90 ? -3.643 7.300 -10.829 1.00 90.44 90 LEU A CA 1
ATOM 676 C C . LEU A 1 90 ? -5.112 7.341 -11.264 1.00 90.44 90 LEU A C 1
ATOM 678 O O . LEU A 1 90 ? -5.986 6.807 -10.581 1.00 90.44 90 LEU A O 1
ATOM 682 N N . SER A 1 91 ? -5.374 7.965 -12.411 1.00 89.00 91 SER A N 1
ATOM 683 C CA . SER A 1 91 ? -6.725 8.151 -12.961 1.00 89.00 91 SER A CA 1
ATOM 684 C C . SER A 1 91 ? -7.037 7.204 -14.128 1.00 89.00 91 SER A C 1
ATOM 686 O O . SER A 1 91 ? -7.669 7.595 -15.109 1.00 89.00 91 SER A O 1
ATOM 688 N N . ASP A 1 92 ? -6.605 5.946 -14.027 1.00 87.06 92 ASP A N 1
ATOM 689 C CA . ASP A 1 92 ? -6.939 4.912 -15.011 1.00 87.06 92 ASP A CA 1
ATOM 690 C C . ASP A 1 92 ? -8.440 4.582 -14.993 1.00 87.06 92 ASP A C 1
ATOM 692 O O . ASP A 1 92 ? -9.116 4.696 -13.960 1.00 87.06 92 ASP A O 1
ATOM 696 N N . ALA A 1 93 ? -8.961 4.067 -16.108 1.00 86.31 93 ALA A N 1
ATOM 697 C CA . ALA A 1 93 ? -10.347 3.619 -16.190 1.00 86.31 93 ALA A CA 1
ATOM 698 C C . ALA A 1 93 ? -10.668 2.520 -15.153 1.00 86.31 93 ALA A C 1
ATOM 700 O O . ALA A 1 93 ? -9.800 1.787 -14.651 1.00 86.31 93 ALA A O 1
ATOM 701 N N . CYS A 1 94 ? -11.942 2.400 -14.772 1.00 83.62 94 CYS A N 1
ATOM 702 C CA . CYS A 1 94 ? -12.400 1.289 -13.935 1.00 83.62 94 CYS A CA 1
ATOM 703 C C . CYS A 1 94 ? -12.100 -0.052 -14.626 1.00 83.62 94 CYS A C 1
ATOM 705 O O . CYS A 1 94 ? -12.243 -0.179 -15.836 1.00 83.62 94 CYS A O 1
ATOM 707 N N . GLY A 1 95 ? -11.627 -1.041 -13.862 1.00 82.44 95 GLY A N 1
ATOM 708 C CA . GLY A 1 95 ? -11.224 -2.346 -14.404 1.00 82.44 95 GLY A CA 1
ATOM 709 C C . GLY A 1 95 ? -9.770 -2.455 -14.889 1.00 82.44 95 GLY A C 1
ATOM 710 O O . GLY A 1 95 ? -9.308 -3.567 -15.119 1.00 82.44 95 GLY A O 1
ATOM 711 N N . MET A 1 96 ? -8.995 -1.362 -14.948 1.00 83.75 96 MET A N 1
ATOM 712 C CA . MET A 1 96 ? -7.571 -1.409 -15.349 1.00 83.75 96 MET A CA 1
ATOM 713 C C . MET A 1 96 ? -6.610 -1.953 -14.273 1.00 83.75 96 MET A C 1
ATOM 715 O O . MET A 1 96 ? -5.404 -2.028 -14.501 1.00 83.75 96 MET A O 1
ATOM 719 N N . GLY A 1 97 ? -7.132 -2.366 -13.113 1.00 87.44 97 GLY A N 1
ATOM 720 C CA . GLY A 1 97 ? -6.335 -2.972 -12.044 1.00 87.44 97 GLY A CA 1
ATOM 721 C C . GLY A 1 97 ? -5.663 -1.976 -11.097 1.00 87.44 97 GLY A C 1
ATOM 722 O O . GLY A 1 97 ? -4.630 -2.310 -10.528 1.00 87.44 97 GLY A O 1
ATOM 723 N N . LYS A 1 98 ? -6.250 -0.785 -10.890 1.00 93.44 98 LYS A N 1
ATOM 724 C CA . LYS A 1 98 ? -5.714 0.271 -10.004 1.00 93.44 98 LYS A CA 1
ATOM 725 C C . LYS A 1 98 ? -5.335 -0.228 -8.609 1.00 93.44 98 LYS A C 1
ATOM 727 O O . LYS A 1 98 ? -4.250 0.083 -8.146 1.00 93.44 98 LYS A O 1
ATOM 732 N N . THR A 1 99 ? -6.180 -1.042 -7.972 1.00 93.69 99 THR A N 1
ATOM 733 C CA . THR A 1 99 ? -5.888 -1.614 -6.646 1.00 93.69 99 THR A CA 1
ATOM 734 C C . THR A 1 99 ? -4.597 -2.431 -6.660 1.00 93.69 99 THR A C 1
ATOM 736 O O . THR A 1 99 ? -3.713 -2.193 -5.843 1.00 93.69 99 THR A O 1
ATOM 739 N N . LEU A 1 100 ? -4.449 -3.348 -7.624 1.00 93.69 100 LEU A N 1
ATOM 740 C CA . LEU A 1 100 ? -3.226 -4.139 -7.775 1.00 93.69 100 LEU A CA 1
ATOM 741 C C . LEU A 1 100 ? -2.024 -3.240 -8.088 1.00 93.69 100 LEU A C 1
ATOM 743 O O . LEU A 1 100 ? -0.979 -3.397 -7.470 1.00 93.69 100 LEU A O 1
ATOM 747 N N . THR A 1 101 ? -2.181 -2.266 -8.986 1.00 94.50 101 THR A N 1
ATOM 748 C CA . THR A 1 101 ? -1.138 -1.285 -9.314 1.00 94.50 101 THR A CA 1
ATOM 749 C C . THR A 1 101 ? -0.663 -0.532 -8.065 1.00 94.50 101 THR A C 1
ATOM 751 O O . THR A 1 101 ? 0.539 -0.467 -7.824 1.00 94.50 101 THR A O 1
ATOM 754 N N . SER A 1 102 ? -1.574 -0.024 -7.227 1.00 95.75 102 SER A N 1
ATOM 755 C CA . SER A 1 102 ? -1.234 0.665 -5.975 1.00 95.75 102 SER A CA 1
ATOM 756 C C . SER A 1 102 ? -0.498 -0.244 -4.988 1.00 95.75 102 SER A C 1
ATOM 758 O O . SER A 1 102 ? 0.505 0.170 -4.410 1.00 95.75 102 SER A O 1
ATOM 760 N N . LEU A 1 103 ? -0.947 -1.492 -4.821 1.00 95.81 103 LEU A N 1
ATOM 761 C CA . LEU A 1 103 ? -0.275 -2.462 -3.951 1.00 95.81 103 LEU A CA 1
ATOM 762 C C . LEU A 1 103 ? 1.127 -2.821 -4.466 1.00 95.81 103 LEU A C 1
ATOM 764 O O . LEU A 1 103 ? 2.064 -2.913 -3.675 1.00 95.81 103 LEU A O 1
ATOM 768 N N . CYS A 1 104 ? 1.295 -2.963 -5.785 1.00 95.12 104 CYS A N 1
ATOM 769 C CA . CYS A 1 104 ? 2.602 -3.162 -6.408 1.00 95.12 104 CYS A CA 1
ATOM 770 C C . CYS A 1 104 ? 3.533 -1.972 -6.153 1.00 95.12 104 CYS A C 1
ATOM 772 O O . CYS A 1 104 ? 4.686 -2.184 -5.796 1.00 95.12 104 CYS A O 1
ATOM 774 N N . VAL A 1 105 ? 3.047 -0.733 -6.282 1.00 96.00 105 VAL A N 1
ATOM 775 C CA . VAL A 1 105 ? 3.851 0.466 -5.985 1.00 96.00 105 VAL A CA 1
ATOM 776 C C . VAL A 1 105 ? 4.363 0.436 -4.547 1.00 96.00 105 VAL A C 1
ATOM 778 O O . VAL A 1 105 ? 5.558 0.627 -4.336 1.00 96.00 105 VAL A O 1
ATOM 781 N N . ILE A 1 106 ? 3.502 0.129 -3.570 1.00 96.00 106 I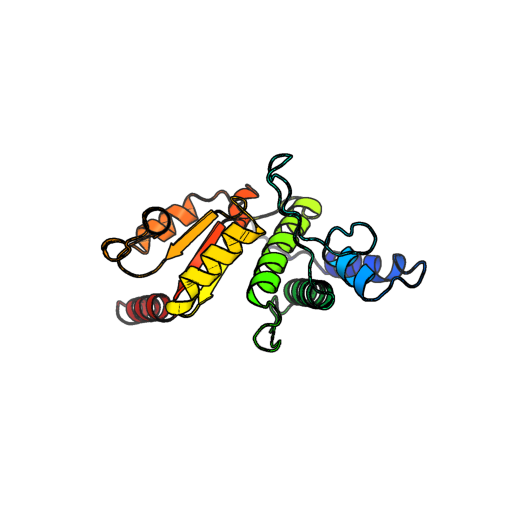LE A N 1
ATOM 782 C CA . ILE A 1 106 ? 3.922 -0.020 -2.168 1.00 96.00 106 ILE A CA 1
ATOM 783 C C . ILE A 1 106 ? 4.999 -1.108 -2.056 1.00 96.00 106 ILE A C 1
ATOM 785 O O . ILE A 1 106 ? 6.074 -0.859 -1.517 1.00 96.00 106 ILE A O 1
ATOM 789 N N . TYR A 1 107 ? 4.748 -2.294 -2.613 1.00 95.38 107 TYR A N 1
ATOM 790 C CA . TYR A 1 107 ? 5.672 -3.428 -2.552 1.00 95.38 107 TYR A CA 1
ATOM 791 C C . TYR A 1 107 ? 7.062 -3.116 -3.133 1.00 95.38 107 TYR A C 1
ATOM 793 O O . TYR A 1 107 ? 8.078 -3.397 -2.491 1.00 95.38 107 TYR A O 1
ATOM 801 N N . PHE A 1 108 ? 7.118 -2.528 -4.330 1.00 94.69 108 PHE A N 1
ATOM 802 C CA . PHE A 1 108 ? 8.375 -2.230 -5.016 1.00 94.69 108 PHE A CA 1
ATOM 803 C C . PHE A 1 108 ? 9.111 -1.040 -4.398 1.00 94.69 108 PHE A C 1
ATOM 805 O O . PHE A 1 108 ? 10.340 -1.027 -4.390 1.00 94.69 108 PHE A O 1
ATOM 812 N N . LEU A 1 109 ? 8.402 -0.068 -3.812 1.00 94.12 109 LEU A N 1
ATOM 813 C CA . LEU A 1 109 ? 9.050 0.991 -3.034 1.00 94.12 109 LEU A CA 1
ATOM 814 C C . LEU A 1 109 ? 9.713 0.441 -1.776 1.00 94.12 109 LEU A C 1
ATOM 816 O O . LEU A 1 109 ? 10.810 0.880 -1.440 1.00 94.12 109 LEU A O 1
ATOM 820 N N . ILE A 1 110 ? 9.089 -0.538 -1.115 1.00 94.12 110 ILE A N 1
ATOM 821 C CA . ILE A 1 110 ? 9.705 -1.233 0.018 1.00 94.12 110 ILE A CA 1
ATOM 822 C C . ILE A 1 110 ? 10.973 -1.964 -0.436 1.00 94.12 110 ILE A C 1
ATOM 824 O O . ILE A 1 110 ? 12.006 -1.784 0.203 1.00 94.12 110 ILE A O 1
ATOM 828 N N . GLN A 1 111 ? 10.931 -2.714 -1.551 1.00 92.31 111 GLN A N 1
ATOM 829 C CA . GLN A 1 111 ? 12.125 -3.406 -2.073 1.00 92.31 111 GLN A CA 1
ATOM 830 C C . GLN A 1 111 ? 13.253 -2.416 -2.361 1.00 92.31 111 GLN A C 1
ATOM 832 O O . GLN A 1 111 ? 14.358 -2.568 -1.853 1.00 92.31 111 GLN A O 1
ATOM 837 N N . ARG A 1 112 ? 12.950 -1.354 -3.118 1.00 91.44 112 ARG A N 1
ATOM 838 C CA . ARG A 1 112 ? 13.931 -0.330 -3.485 1.00 91.44 112 ARG A CA 1
ATOM 839 C C . ARG A 1 112 ? 14.535 0.323 -2.244 1.00 91.44 112 ARG A C 1
ATOM 841 O O . ARG A 1 112 ? 15.740 0.528 -2.179 1.00 91.44 112 ARG A O 1
ATOM 848 N N . LYS A 1 113 ? 13.711 0.624 -1.241 1.00 91.50 113 LYS A N 1
ATOM 849 C CA . LYS A 1 113 ? 14.193 1.194 0.015 1.00 91.50 113 LYS A CA 1
ATOM 850 C C . LYS A 1 113 ? 15.151 0.249 0.741 1.00 91.50 113 LYS A C 1
ATOM 852 O O . LYS A 1 113 ? 16.171 0.696 1.240 1.00 91.50 113 LYS A O 1
ATOM 857 N N . MET A 1 114 ? 14.844 -1.045 0.784 1.00 90.25 114 MET A N 1
ATOM 858 C CA . MET A 1 114 ? 15.715 -2.048 1.404 1.00 90.25 114 MET A CA 1
ATOM 859 C C . MET A 1 114 ? 17.036 -2.251 0.649 1.00 90.25 114 MET A C 1
ATOM 861 O O . MET A 1 114 ? 18.040 -2.571 1.273 1.00 90.25 114 MET A O 1
ATOM 865 N N . GLU A 1 115 ? 17.027 -2.104 -0.675 1.00 89.19 115 GLU A N 1
ATOM 866 C CA . GLU A 1 115 ? 18.192 -2.353 -1.528 1.00 89.19 115 GLU A CA 1
ATOM 867 C C . GLU A 1 115 ? 19.167 -1.168 -1.568 1.00 89.19 115 GLU A C 1
ATOM 869 O O . GLU A 1 115 ? 20.380 -1.375 -1.563 1.00 89.19 115 GLU A O 1
ATOM 874 N N . TYR A 1 116 ? 18.654 0.067 -1.607 1.00 87.19 116 TYR A N 1
ATOM 875 C CA . TYR A 1 116 ? 19.469 1.250 -1.910 1.00 87.19 116 TYR A CA 1
ATOM 876 C C . TYR A 1 116 ? 19.694 2.205 -0.730 1.00 87.19 116 TYR A C 1
ATOM 878 O O . TYR A 1 116 ? 20.660 2.971 -0.767 1.00 87.19 116 TYR A O 1
ATOM 886 N N . ASP A 1 117 ? 18.862 2.185 0.319 1.00 87.12 117 ASP A N 1
ATOM 887 C CA . ASP A 1 117 ? 19.104 3.036 1.489 1.00 87.12 117 ASP A CA 1
ATOM 888 C C . ASP A 1 117 ? 20.126 2.372 2.422 1.00 87.12 117 ASP A C 1
ATOM 890 O O . ASP A 1 117 ? 19.923 1.266 2.917 1.00 87.12 117 ASP A O 1
ATOM 894 N N . TRP A 1 118 ? 21.201 3.093 2.744 1.00 83.50 118 TRP A N 1
ATOM 895 C CA . TRP A 1 118 ? 22.213 2.652 3.716 1.00 83.50 118 TRP A CA 1
ATOM 896 C C . TRP A 1 118 ? 21.663 2.522 5.150 1.00 83.50 118 TRP A C 1
ATOM 898 O O . TRP A 1 118 ? 22.151 1.721 5.944 1.00 83.50 118 TRP A O 1
ATOM 908 N N . SER A 1 119 ? 20.660 3.333 5.497 1.00 86.81 119 SER A N 1
ATOM 909 C CA . SER A 1 119 ? 20.006 3.334 6.811 1.00 86.81 119 SER A CA 1
ATOM 910 C C . SER A 1 119 ? 18.516 3.663 6.647 1.00 86.81 119 SER A C 1
ATOM 912 O O . SER A 1 119 ? 18.094 4.806 6.862 1.00 86.81 119 SER A O 1
ATOM 914 N N . PRO A 1 120 ? 17.706 2.702 6.169 1.00 89.06 120 PRO A N 1
ATOM 915 C CA . PRO A 1 120 ? 16.302 2.943 5.889 1.00 89.06 120 PRO A CA 1
ATOM 916 C C . PRO A 1 120 ? 15.508 3.105 7.186 1.00 89.06 120 PRO A C 1
ATOM 918 O O . PRO A 1 120 ? 15.658 2.346 8.136 1.00 89.06 120 PRO A O 1
ATOM 921 N N . THR A 1 121 ? 14.595 4.076 7.199 1.00 92.88 121 THR A N 1
ATOM 922 C CA . THR A 1 121 ? 13.543 4.173 8.223 1.00 92.88 121 THR A CA 1
ATOM 923 C C . THR A 1 121 ? 12.208 3.740 7.626 1.00 92.88 121 THR A C 1
ATOM 925 O O . THR A 1 121 ? 11.704 4.368 6.690 1.00 92.88 121 THR A O 1
ATOM 928 N N . PHE A 1 122 ? 11.610 2.685 8.158 1.00 94.94 122 PHE A N 1
ATOM 929 C CA . PHE A 1 122 ? 10.363 2.102 7.684 1.00 94.94 122 PHE A CA 1
ATOM 930 C C . PHE A 1 122 ? 9.154 2.616 8.468 1.00 94.94 122 PHE A C 1
ATOM 932 O O . PHE A 1 122 ? 9.242 2.960 9.645 1.00 94.94 122 PHE A O 1
ATOM 939 N N . ARG A 1 123 ? 8.008 2.695 7.786 1.00 94.44 123 ARG A N 1
ATOM 940 C CA . ARG A 1 123 ? 6.716 3.100 8.355 1.00 94.44 123 ARG A CA 1
ATOM 941 C C . ARG A 1 123 ? 5.592 2.293 7.714 1.00 94.44 123 ARG A C 1
ATOM 943 O O . ARG A 1 123 ? 5.704 1.913 6.551 1.00 94.44 123 ARG A O 1
ATOM 950 N N . ALA A 1 124 ? 4.509 2.085 8.459 1.00 96.00 124 ALA A N 1
ATOM 951 C CA . ALA A 1 124 ? 3.285 1.496 7.927 1.00 96.00 124 ALA A CA 1
ATOM 952 C C . ALA A 1 124 ? 2.638 2.405 6.865 1.00 96.00 124 ALA A C 1
ATOM 954 O O . ALA A 1 124 ? 2.738 3.632 6.939 1.00 96.00 124 ALA A O 1
ATOM 955 N N . SER A 1 125 ? 1.935 1.803 5.904 1.00 96.44 125 SER A N 1
ATOM 956 C CA . SER A 1 125 ? 1.166 2.524 4.882 1.00 96.44 125 SER A CA 1
ATOM 957 C C . SER A 1 125 ? -0.319 2.560 5.236 1.00 96.44 125 SER A C 1
ATOM 959 O O . SER A 1 125 ? -0.897 1.551 5.638 1.00 96.44 125 SER A O 1
ATOM 961 N N . LEU A 1 126 ? -0.950 3.717 5.059 1.00 95.56 126 LEU A N 1
ATOM 962 C CA . LEU A 1 126 ? -2.372 3.928 5.314 1.00 95.56 126 LEU A CA 1
ATOM 963 C C . LEU A 1 126 ? -3.158 3.921 3.998 1.00 95.56 126 LEU A C 1
ATOM 965 O O . LEU A 1 126 ? -2.840 4.659 3.070 1.00 95.56 126 LEU A O 1
ATOM 969 N N . ILE A 1 127 ? -4.219 3.126 3.950 1.00 95.50 127 ILE A N 1
ATOM 970 C CA . ILE A 1 127 ? -5.147 3.006 2.828 1.00 95.50 127 ILE A CA 1
ATOM 971 C C . ILE A 1 127 ? -6.525 3.454 3.319 1.00 95.50 127 ILE A C 1
ATOM 973 O O . ILE A 1 127 ? -7.083 2.866 4.245 1.00 95.50 127 ILE A O 1
ATOM 977 N N . VAL A 1 128 ? -7.078 4.495 2.699 1.00 93.75 128 VAL A N 1
ATOM 978 C CA . VAL A 1 128 ? -8.419 5.012 3.011 1.00 93.75 128 VAL A CA 1
ATOM 979 C C . VAL A 1 128 ? -9.346 4.698 1.846 1.00 93.75 128 VAL A C 1
ATOM 981 O O . VAL A 1 128 ? -9.072 5.106 0.719 1.00 93.75 128 VAL A O 1
ATOM 984 N N . VAL A 1 129 ? -10.420 3.956 2.108 1.00 92.19 129 VAL A N 1
ATOM 985 C CA . VAL A 1 129 ? -11.345 3.451 1.079 1.00 92.19 129 VAL A CA 1
ATOM 986 C C . VAL A 1 129 ? -12.801 3.551 1.543 1.00 92.19 129 VAL A C 1
ATOM 988 O O . VAL A 1 129 ? -13.057 3.652 2.745 1.00 92.19 129 VAL A O 1
ATOM 991 N N . PRO A 1 130 ? -13.793 3.502 0.637 1.00 90.50 130 PRO A N 1
ATOM 992 C CA . PRO A 1 130 ? -15.180 3.281 1.031 1.00 90.50 130 PRO A CA 1
ATOM 993 C C . PRO A 1 130 ? -15.336 1.992 1.849 1.00 90.50 130 PRO A C 1
ATOM 995 O O . PRO A 1 130 ? -14.637 1.002 1.625 1.00 90.50 130 PRO A O 1
ATOM 998 N N . SER A 1 131 ? -16.293 1.975 2.779 1.00 85.44 131 SER A N 1
ATOM 999 C CA . SER A 1 131 ? -16.554 0.819 3.650 1.00 85.44 131 SER A CA 1
ATOM 1000 C C . SER A 1 131 ? -16.829 -0.475 2.876 1.00 85.44 131 SER A C 1
ATOM 1002 O O . SER A 1 131 ? -16.402 -1.553 3.293 1.00 85.44 131 SER A O 1
ATOM 1004 N N . SER A 1 132 ? -17.496 -0.356 1.724 1.00 85.69 132 SER A N 1
ATOM 1005 C CA . SER A 1 132 ? -17.800 -1.454 0.801 1.00 85.69 132 SER A CA 1
ATOM 1006 C C . SER A 1 132 ? -16.564 -2.108 0.185 1.00 85.69 132 SER A C 1
ATOM 1008 O O . SER A 1 132 ? -16.631 -3.274 -0.194 1.00 85.69 132 SER A O 1
ATOM 1010 N N . ASP A 1 133 ? -15.443 -1.387 0.110 1.00 89.88 133 ASP A N 1
ATOM 1011 C CA . ASP A 1 133 ? -14.275 -1.796 -0.672 1.00 89.88 133 ASP A CA 1
ATOM 1012 C C . ASP A 1 133 ? -13.223 -2.504 0.190 1.00 89.88 133 ASP A C 1
ATOM 1014 O O . ASP A 1 133 ? -12.367 -3.208 -0.345 1.00 89.88 133 ASP A O 1
ATOM 1018 N N . ILE A 1 134 ? -13.298 -2.405 1.526 1.00 89.19 134 ILE A N 1
ATOM 1019 C CA . ILE A 1 134 ? -12.382 -3.122 2.433 1.00 89.19 134 ILE A CA 1
ATOM 1020 C C . ILE A 1 134 ? -12.284 -4.625 2.118 1.00 89.19 134 ILE A C 1
ATOM 1022 O O . ILE A 1 134 ? -11.155 -5.109 2.015 1.00 89.19 134 ILE A O 1
ATOM 1026 N N . PRO A 1 135 ? -13.392 -5.388 1.964 1.00 89.25 135 PRO A N 1
ATOM 1027 C CA . PRO A 1 135 ? -13.301 -6.807 1.623 1.00 89.25 135 PRO A CA 1
ATOM 1028 C C . PRO A 1 135 ? -12.482 -7.045 0.351 1.00 89.25 135 PRO A C 1
ATOM 1030 O O . PRO A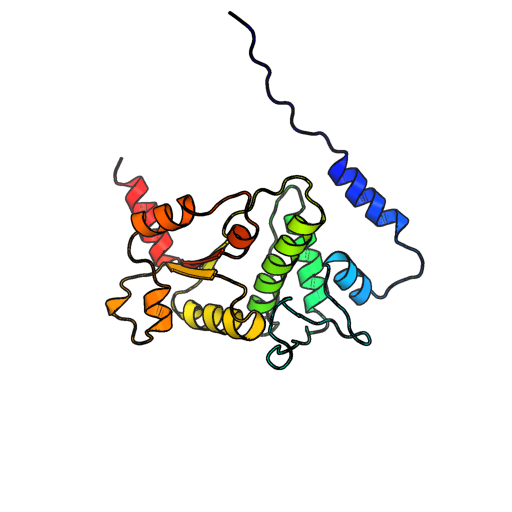 1 135 ? -11.637 -7.934 0.327 1.00 89.25 135 PRO A O 1
ATOM 1033 N N . GLN A 1 136 ? -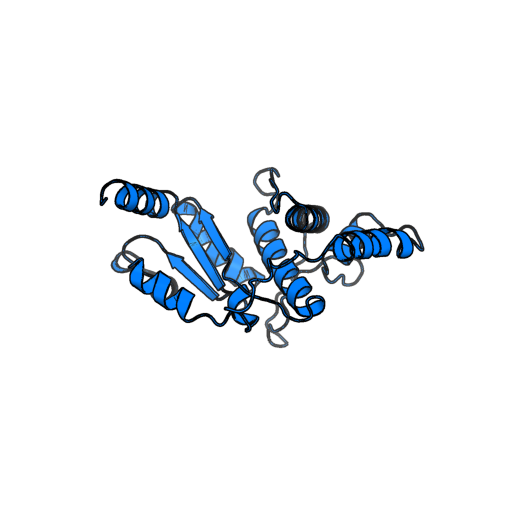12.696 -6.219 -0.677 1.00 90.25 136 GLN A N 1
ATOM 1034 C CA . GLN A 1 136 ? -11.989 -6.333 -1.946 1.00 90.25 136 GLN A CA 1
ATOM 1035 C C . GLN A 1 136 ? -10.497 -6.032 -1.780 1.00 90.25 136 GLN A C 1
ATOM 1037 O O . GLN A 1 136 ? -9.671 -6.768 -2.304 1.00 90.25 136 GLN A O 1
ATOM 1042 N N . TRP A 1 137 ? -10.124 -4.987 -1.040 1.00 93.69 137 TRP A N 1
ATOM 1043 C CA . TRP A 1 137 ? -8.713 -4.684 -0.791 1.00 93.69 137 TRP A CA 1
ATOM 1044 C C . TRP A 1 137 ? -8.008 -5.813 -0.037 1.00 93.69 137 TRP A C 1
ATOM 1046 O O . TRP A 1 137 ? -6.916 -6.212 -0.434 1.00 93.69 137 TRP A O 1
ATOM 1056 N N . VAL A 1 138 ? -8.644 -6.364 1.001 1.00 91.19 138 VAL A N 1
ATOM 1057 C CA . VAL A 1 138 ? -8.098 -7.496 1.766 1.00 91.19 138 VAL A CA 1
ATOM 1058 C C . VAL A 1 138 ? -7.929 -8.733 0.877 1.00 91.19 138 VAL A C 1
ATOM 1060 O O . VAL A 1 138 ? -6.848 -9.315 0.879 1.00 91.19 138 VAL A O 1
ATOM 1063 N N . ASP A 1 139 ? -8.934 -9.082 0.066 1.00 89.94 139 ASP A N 1
ATOM 1064 C CA . ASP A 1 139 ? -8.856 -10.205 -0.882 1.00 89.94 139 ASP A CA 1
ATOM 1065 C C . ASP A 1 139 ? -7.716 -10.027 -1.892 1.00 89.94 139 ASP A C 1
ATOM 1067 O O . ASP A 1 139 ? -6.932 -10.944 -2.114 1.00 89.94 139 ASP A O 1
ATOM 1071 N N . GLN A 1 140 ? -7.564 -8.836 -2.479 1.00 91.81 140 GLN A N 1
ATOM 1072 C CA . GLN A 1 140 ? -6.486 -8.575 -3.438 1.00 91.81 140 GLN A CA 1
ATOM 1073 C C . GLN A 1 140 ? -5.105 -8.682 -2.776 1.00 91.81 140 GLN A C 1
ATOM 1075 O O . GLN A 1 140 ? -4.186 -9.245 -3.372 1.00 91.81 140 GLN A O 1
ATOM 1080 N N . ILE A 1 141 ? -4.955 -8.180 -1.544 1.00 91.81 141 ILE A N 1
ATOM 1081 C CA . ILE A 1 141 ? -3.709 -8.304 -0.780 1.00 91.81 141 ILE A CA 1
ATOM 1082 C C . ILE A 1 141 ? -3.368 -9.783 -0.567 1.00 91.81 141 ILE A C 1
ATOM 1084 O O . ILE A 1 141 ? -2.274 -10.215 -0.923 1.00 91.81 141 ILE A O 1
ATOM 1088 N N . GLU A 1 142 ? -4.308 -10.577 -0.058 1.00 89.19 142 GLU A N 1
ATOM 1089 C CA . GLU A 1 142 ? -4.086 -12.004 0.200 1.00 89.19 142 GLU A CA 1
ATOM 1090 C C . GLU A 1 142 ? -3.842 -12.793 -1.087 1.00 89.19 142 GLU A C 1
ATOM 1092 O O . GLU A 1 142 ? -2.944 -13.632 -1.156 1.00 89.19 142 GLU A O 1
ATOM 1097 N N . ARG A 1 143 ? -4.603 -12.496 -2.142 1.00 87.19 143 ARG A N 1
ATOM 1098 C CA . ARG A 1 143 ? -4.515 -13.177 -3.432 1.00 87.19 143 ARG A CA 1
ATOM 1099 C C . ARG A 1 143 ? -3.162 -12.991 -4.106 1.00 87.19 143 ARG A C 1
ATOM 1101 O O . ARG A 1 143 ? -2.647 -13.955 -4.673 1.00 87.19 143 ARG A O 1
ATOM 1108 N N . TYR A 1 144 ? -2.633 -11.768 -4.111 1.00 89.06 144 TYR A N 1
ATOM 1109 C CA . TYR A 1 144 ? -1.428 -11.427 -4.875 1.00 89.06 144 TYR A CA 1
ATOM 1110 C C . TYR A 1 144 ? -0.154 -11.405 -4.037 1.00 89.06 144 TYR A C 1
ATOM 1112 O O . TYR A 1 144 ? 0.924 -11.631 -4.578 1.00 89.06 144 TYR A O 1
ATOM 1120 N N . PHE A 1 145 ? -0.269 -11.162 -2.732 1.00 89.50 145 PHE A N 1
ATOM 1121 C CA . PHE A 1 145 ? 0.872 -11.023 -1.830 1.00 89.50 145 PHE A CA 1
ATOM 1122 C C . PHE A 1 145 ? 0.877 -12.065 -0.705 1.00 89.50 145 PHE A C 1
ATOM 1124 O O . PHE A 1 145 ? 1.828 -12.112 0.075 1.00 89.50 145 PHE A O 1
ATOM 1131 N N . GLY A 1 146 ? -0.139 -12.931 -0.617 1.00 87.44 146 GLY A N 1
ATOM 1132 C CA . GLY A 1 146 ? -0.222 -13.965 0.410 1.00 87.44 146 GLY A CA 1
ATOM 1133 C C . GLY A 1 146 ? -0.154 -13.360 1.810 1.00 87.44 146 GLY A C 1
ATOM 1134 O O . GLY A 1 146 ? -0.893 -12.438 2.143 1.00 87.44 146 GLY A O 1
ATOM 1135 N N . SER A 1 147 ? 0.779 -13.857 2.621 1.00 86.69 147 SER A N 1
ATOM 1136 C CA . SER A 1 147 ? 1.047 -13.357 3.973 1.00 86.69 147 SER A CA 1
ATOM 1137 C C . SER A 1 147 ? 2.159 -12.301 4.034 1.00 86.69 147 SER A C 1
ATOM 1139 O O . SER A 1 147 ? 2.699 -12.060 5.111 1.00 86.69 147 SER A O 1
ATOM 1141 N N . LYS A 1 148 ? 2.572 -11.720 2.897 1.00 89.25 148 LYS A N 1
ATOM 1142 C CA . LYS A 1 148 ? 3.681 -10.751 2.862 1.00 89.25 148 LYS A CA 1
ATOM 1143 C C . LYS A 1 148 ? 3.322 -9.450 3.579 1.00 89.25 148 LYS A C 1
ATOM 1145 O O . LYS A 1 148 ? 4.164 -8.906 4.283 1.00 89.25 148 LYS A O 1
ATOM 1150 N N . PHE A 1 149 ? 2.091 -8.967 3.407 1.00 93.00 149 PHE A N 1
ATOM 1151 C CA . PHE A 1 149 ? 1.592 -7.777 4.094 1.00 93.00 149 PHE A CA 1
ATOM 1152 C C . PHE A 1 149 ? 0.900 -8.143 5.410 1.00 93.00 149 PHE A C 1
ATOM 1154 O O . PHE A 1 149 ? 0.054 -9.037 5.455 1.00 93.00 149 PHE A O 1
ATOM 1161 N N . ASN A 1 150 ? 1.211 -7.396 6.467 1.00 93.81 150 ASN A N 1
ATOM 1162 C CA . ASN A 1 150 ? 0.467 -7.413 7.720 1.00 93.81 150 ASN A CA 1
ATOM 1163 C C . ASN A 1 150 ? -0.678 -6.395 7.631 1.00 93.81 150 ASN A C 1
ATOM 1165 O O . ASN A 1 150 ? -0.436 -5.190 7.631 1.00 93.81 150 ASN A O 1
ATOM 1169 N N . VAL A 1 151 ? -1.922 -6.865 7.528 1.00 93.81 151 VAL A N 1
ATOM 1170 C CA . VAL A 1 151 ? -3.087 -5.992 7.320 1.00 93.81 151 VAL A CA 1
ATOM 1171 C C . VAL A 1 151 ? -3.809 -5.734 8.640 1.00 93.81 151 VAL A C 1
ATOM 1173 O O . VAL A 1 151 ? -4.332 -6.660 9.258 1.00 93.81 151 VAL A O 1
ATOM 1176 N N . LEU A 1 152 ? -3.894 -4.465 9.030 1.00 92.88 152 LEU A N 1
ATOM 1177 C CA . LEU A 1 152 ? -4.697 -3.967 10.143 1.00 92.88 152 LEU A CA 1
ATOM 1178 C C . LEU A 1 152 ? -5.942 -3.276 9.583 1.00 92.88 152 LEU A C 1
ATOM 1180 O O . LEU A 1 152 ? -5.836 -2.324 8.813 1.00 92.88 152 LEU A O 1
ATOM 1184 N N . ILE A 1 153 ? -7.130 -3.739 9.964 1.00 90.62 153 ILE A N 1
ATOM 1185 C CA . ILE A 1 153 ? -8.395 -3.116 9.559 1.00 90.62 153 ILE A CA 1
ATOM 1186 C C . ILE A 1 153 ? -8.827 -2.177 10.680 1.00 90.62 153 ILE A C 1
ATOM 1188 O O . ILE A 1 153 ? -8.983 -2.589 11.822 1.00 90.62 153 ILE A O 1
ATOM 1192 N N . PHE A 1 154 ? -9.031 -0.905 10.378 1.00 86.50 154 PHE A N 1
ATOM 1193 C CA . PHE A 1 154 ? -9.454 0.085 11.358 1.00 86.50 154 PHE A CA 1
ATOM 1194 C C . PHE A 1 154 ? -10.820 0.642 10.969 1.00 86.50 154 PHE A C 1
ATOM 1196 O O . PHE A 1 154 ? -10.932 1.615 10.228 1.00 86.50 154 PHE A O 1
ATOM 1203 N N . MET A 1 155 ? -11.877 -0.031 11.423 1.00 79.19 155 MET A N 1
ATOM 1204 C CA . MET A 1 155 ? -13.261 0.327 11.120 1.00 79.19 155 MET A CA 1
ATOM 1205 C C . MET A 1 155 ? -14.206 -0.294 12.154 1.00 79.19 155 MET A C 1
ATOM 1207 O O . MET A 1 155 ? -14.159 -1.503 12.372 1.00 79.19 155 MET A O 1
ATOM 1211 N N . GLY A 1 156 ? -15.114 0.524 12.700 1.00 67.44 156 GLY A N 1
ATOM 1212 C CA . GLY A 1 156 ? -16.305 0.066 13.428 1.00 67.44 156 GLY A CA 1
ATOM 1213 C C . GLY A 1 156 ? -16.04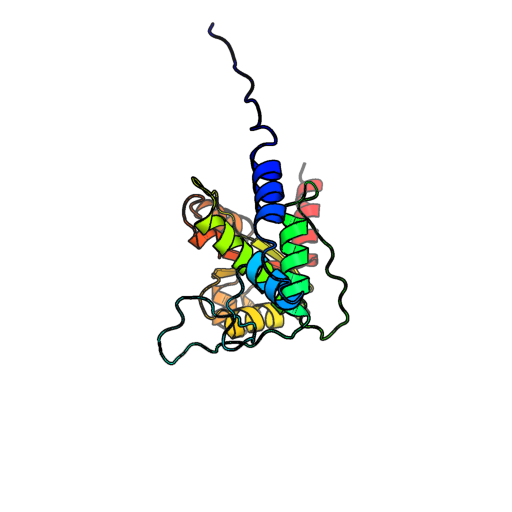9 -0.885 14.607 1.00 67.44 156 GLY A C 1
ATOM 1214 O O . GLY A 1 156 ? -14.956 -0.925 15.171 1.00 67.44 156 GLY A O 1
ATOM 1215 N N . ASP A 1 157 ? -17.089 -1.635 14.989 1.00 64.25 157 ASP A N 1
ATOM 1216 C CA . ASP A 1 157 ? -16.992 -2.717 15.974 1.00 64.25 157 ASP A CA 1
ATOM 1217 C C . ASP A 1 157 ? -16.823 -4.072 15.257 1.00 64.25 157 ASP A C 1
ATOM 1219 O O . ASP A 1 157 ? -17.694 -4.461 14.470 1.00 64.25 157 ASP A O 1
ATOM 1223 N N . PRO A 1 158 ? -15.737 -4.829 15.503 1.00 60.59 158 PRO A N 1
ATOM 1224 C CA . PRO A 1 158 ? -15.541 -6.157 14.926 1.00 60.59 158 PRO A CA 1
ATOM 1225 C C . PRO A 1 158 ? -16.590 -7.185 15.352 1.00 60.59 158 PRO A C 1
ATOM 1227 O O . PRO A 1 158 ? -16.665 -8.245 14.732 1.00 60.59 158 PRO A O 1
ATOM 1230 N N . GLU A 1 159 ? -17.394 -6.919 16.384 1.00 59.56 159 GLU A N 1
ATOM 1231 C CA . GLU A 1 159 ? -18.438 -7.846 16.836 1.00 59.56 159 GLU A CA 1
ATOM 1232 C C . GLU A 1 159 ? -19.476 -8.143 15.752 1.00 59.56 159 GLU A C 1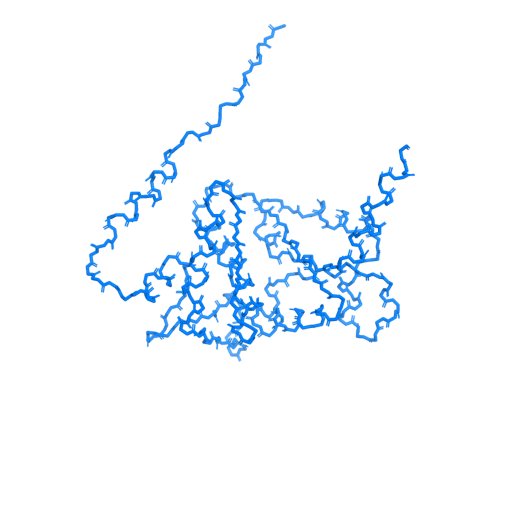
ATOM 1234 O O . GLU A 1 159 ? -19.970 -9.267 15.675 1.00 59.56 159 GLU A O 1
ATOM 1239 N N . HIS A 1 160 ? -19.716 -7.190 14.850 1.00 59.44 160 HIS A N 1
ATOM 1240 C CA . HIS A 1 160 ? -20.673 -7.337 13.753 1.00 59.44 160 HIS A CA 1
ATOM 1241 C C . HIS A 1 160 ? -20.096 -8.054 12.525 1.00 59.44 160 HIS A C 1
ATOM 1243 O O . HIS A 1 160 ? -20.829 -8.377 11.590 1.00 59.44 160 HIS A O 1
ATOM 1249 N N . LEU A 1 161 ? -18.787 -8.316 12.497 1.00 63.31 161 LEU A N 1
ATOM 1250 C CA . LEU A 1 161 ? -18.193 -9.123 11.437 1.00 63.31 161 LEU A CA 1
ATOM 1251 C C . LEU A 1 161 ? -18.576 -10.592 11.670 1.00 63.31 161 LEU A C 1
ATOM 1253 O O . LEU A 1 161 ? -18.692 -11.037 12.805 1.00 63.31 161 LEU A O 1
ATOM 1257 N N . GLN A 1 162 ? -18.787 -11.378 10.619 1.00 61.38 162 GLN A N 1
ATOM 1258 C CA . GLN A 1 162 ? -18.958 -12.836 10.761 1.00 61.38 162 GLN A CA 1
ATOM 1259 C C . GLN A 1 162 ? -17.647 -13.590 10.504 1.00 61.38 162 GLN A C 1
ATOM 1261 O O . GLN A 1 162 ? -17.426 -14.668 11.043 1.00 61.38 162 GLN A O 1
ATOM 1266 N N . ASP A 1 163 ? -16.744 -12.984 9.737 1.00 71.94 163 ASP A N 1
ATOM 1267 C CA . ASP A 1 163 ? -15.462 -13.561 9.347 1.00 71.94 163 ASP A CA 1
ATOM 1268 C C . ASP A 1 163 ? -14.420 -13.444 10.476 1.00 71.94 163 ASP A C 1
ATOM 1270 O O . ASP A 1 163 ? -13.986 -12.346 10.838 1.00 71.94 163 ASP A O 1
ATOM 1274 N N . SER A 1 164 ? -14.003 -14.592 11.017 1.00 66.75 164 SER A N 1
ATOM 1275 C CA . SER A 1 164 ? -13.030 -14.691 12.112 1.00 66.75 164 SER A CA 1
ATOM 1276 C C . SER A 1 164 ? -11.640 -14.152 11.761 1.00 66.75 164 SER A C 1
ATOM 1278 O O . SER A 1 164 ? -11.000 -13.544 12.620 1.00 66.75 164 SER A O 1
ATOM 1280 N N . ASN A 1 165 ? -11.172 -14.319 10.519 1.00 69.94 165 ASN A N 1
ATOM 1281 C CA . ASN A 1 165 ? -9.870 -13.791 10.093 1.00 69.94 165 ASN A CA 1
ATOM 1282 C C . ASN A 1 165 ? -9.910 -12.264 10.031 1.00 69.94 165 ASN A C 1
ATOM 1284 O O . ASN A 1 165 ? -8.979 -11.587 10.473 1.00 69.94 165 ASN A O 1
ATOM 1288 N N . ARG A 1 166 ? -11.020 -11.704 9.541 1.00 69.69 166 ARG A N 1
ATOM 1289 C CA . ARG A 1 166 ? -11.215 -10.250 9.507 1.00 69.69 166 ARG A CA 1
ATOM 1290 C C . ARG A 1 166 ? -11.348 -9.678 10.914 1.00 69.69 166 ARG A C 1
ATOM 1292 O O . ARG A 1 166 ? -10.708 -8.672 11.194 1.00 69.69 166 ARG A O 1
ATOM 1299 N N . LYS A 1 167 ? -12.069 -10.349 11.823 1.00 75.31 167 LYS A N 1
ATOM 1300 C CA . LYS A 1 167 ? -12.156 -9.945 13.241 1.00 75.31 167 LYS A CA 1
ATOM 1301 C C . LYS A 1 167 ? -10.791 -9.783 13.897 1.00 75.31 167 LYS A C 1
ATOM 1303 O O . LYS A 1 167 ? -10.567 -8.781 14.562 1.00 75.31 167 LYS A O 1
ATOM 1308 N N . GLN A 1 168 ? -9.887 -10.743 13.700 1.00 76.31 168 GLN A N 1
ATOM 1309 C CA . GLN A 1 168 ? -8.551 -10.715 14.310 1.00 76.31 168 GLN A CA 1
ATOM 1310 C C . GLN A 1 168 ? -7.690 -9.547 13.810 1.00 76.31 168 GLN A C 1
ATOM 1312 O O . GLN A 1 168 ? -6.851 -9.028 14.547 1.00 76.31 168 GLN A O 1
ATOM 1317 N N . ARG A 1 169 ? -7.904 -9.122 12.561 1.00 79.69 169 ARG A N 1
ATOM 1318 C CA . ARG A 1 169 ? -7.207 -7.980 11.956 1.00 79.69 169 ARG A CA 1
ATOM 1319 C C . ARG A 1 169 ? -7.850 -6.640 12.293 1.00 79.69 169 ARG A C 1
ATOM 1321 O O . ARG A 1 169 ? -7.189 -5.611 12.153 1.00 79.69 169 ARG A O 1
ATOM 1328 N N . THR A 1 170 ? -9.107 -6.637 12.731 1.00 81.44 170 THR A N 1
ATOM 1329 C CA . THR A 1 170 ? -9.832 -5.413 13.061 1.00 81.44 170 THR A CA 1
ATOM 1330 C C . THR A 1 170 ? -9.408 -4.851 14.416 1.00 81.44 170 THR A C 1
ATOM 1332 O O . THR A 1 170 ? -9.466 -5.523 15.444 1.00 81.44 170 THR A O 1
ATOM 1335 N N . VAL A 1 171 ? -9.009 -3.583 14.427 1.00 82.06 171 VAL A N 1
ATOM 1336 C CA . VAL A 1 171 ? -8.607 -2.834 15.617 1.00 82.06 171 VAL A CA 1
ATOM 1337 C C . VAL A 1 171 ? -9.749 -1.908 16.037 1.00 82.06 171 VAL A C 1
ATOM 1339 O O . VAL A 1 171 ? -10.170 -1.053 15.259 1.00 82.06 171 VAL A O 1
ATOM 1342 N N . LYS A 1 172 ? -10.255 -2.078 17.268 1.00 76.75 172 LYS A N 1
ATOM 1343 C CA . LYS A 1 172 ? -11.449 -1.365 17.764 1.00 76.75 172 LYS A CA 1
ATOM 1344 C C . LYS A 1 172 ? -11.177 0.115 18.065 1.00 76.75 172 LYS A C 1
ATOM 1346 O O . LYS A 1 172 ? -11.916 1.013 17.645 1.00 76.75 172 LYS A O 1
ATOM 1351 N N . SER A 1 173 ? -10.121 0.389 18.830 1.00 81.06 173 SER A N 1
ATOM 1352 C CA . SER A 1 173 ? -9.872 1.716 19.398 1.00 81.06 173 SER A CA 1
ATOM 1353 C C . SER A 1 173 ? -8.683 2.420 18.742 1.00 81.06 173 SER A C 1
ATOM 1355 O O . SER A 1 173 ? -7.790 1.787 18.183 1.00 81.06 173 SER A O 1
ATOM 1357 N N . THR A 1 174 ? -8.676 3.760 18.786 1.00 81.56 174 THR A N 1
ATOM 1358 C CA . THR A 1 174 ? -7.513 4.537 18.315 1.00 81.56 174 THR A CA 1
ATOM 1359 C C . THR A 1 174 ? -6.298 4.216 19.175 1.00 81.56 174 THR A C 1
ATOM 1361 O O . THR A 1 174 ? -5.208 4.100 18.641 1.00 81.56 174 THR A O 1
ATOM 1364 N N . ALA A 1 175 ? -6.492 4.044 20.487 1.00 84.62 175 ALA A N 1
ATOM 1365 C CA . ALA A 1 175 ? -5.416 3.739 21.422 1.00 84.62 175 ALA A CA 1
ATOM 1366 C C . ALA A 1 175 ? -4.736 2.405 21.086 1.00 84.62 175 ALA A C 1
ATOM 1368 O O . ALA A 1 175 ? -3.513 2.344 21.047 1.00 84.62 175 ALA A O 1
ATOM 1369 N N . ASP A 1 176 ? -5.512 1.368 20.757 1.00 86.56 176 ASP A N 1
ATOM 1370 C CA . ASP A 1 176 ? -4.958 0.072 20.352 1.00 86.56 176 ASP A CA 1
ATOM 1371 C C . ASP A 1 176 ? -4.219 0.165 19.018 1.00 86.56 176 ASP A C 1
ATOM 1373 O O . ASP A 1 176 ? -3.187 -0.479 18.843 1.00 86.56 176 ASP A O 1
ATOM 1377 N N . LEU A 1 177 ? -4.736 0.959 18.071 1.00 87.75 177 LEU A N 1
ATOM 1378 C CA . LEU A 1 177 ? -4.057 1.178 16.796 1.00 87.75 177 LEU A CA 1
ATOM 1379 C C . LEU A 1 177 ? -2.734 1.910 17.012 1.00 87.75 177 LEU A C 1
ATOM 1381 O O . LEU A 1 177 ? -1.721 1.461 16.495 1.00 87.75 177 LEU A O 1
ATOM 1385 N N . LEU A 1 178 ? -2.739 2.997 17.786 1.00 87.62 178 LEU A N 1
ATOM 1386 C CA . LEU A 1 178 ? -1.533 3.759 18.102 1.00 87.62 178 LEU A CA 1
ATOM 1387 C C . LEU A 1 178 ? -0.512 2.882 18.813 1.00 87.62 178 LEU A C 1
ATOM 1389 O O . LEU A 1 178 ? 0.611 2.802 18.347 1.00 87.62 178 LEU A O 1
ATOM 1393 N N . LYS A 1 179 ? -0.927 2.112 19.822 1.00 90.38 179 LYS A N 1
ATOM 1394 C CA . LYS A 1 179 ? -0.052 1.146 20.487 1.00 90.38 179 LYS A CA 1
ATOM 1395 C C . LYS A 1 179 ? 0.566 0.158 19.493 1.00 90.38 179 LYS A C 1
ATOM 1397 O O . LYS A 1 179 ? 1.775 -0.017 19.478 1.00 90.38 179 LYS A O 1
ATOM 1402 N N . LYS A 1 180 ? -0.246 -0.441 18.614 1.00 90.56 180 LYS A N 1
ATOM 1403 C CA . LYS A 1 180 ? 0.253 -1.355 17.574 1.00 90.56 180 LYS A CA 1
ATOM 1404 C C . LYS A 1 180 ? 1.226 -0.690 16.602 1.00 90.56 180 LYS A C 1
ATOM 1406 O O . LYS A 1 180 ? 2.063 -1.396 16.057 1.00 90.56 180 LYS A O 1
ATOM 1411 N N . LEU A 1 181 ? 1.072 0.607 16.329 1.00 91.25 181 LEU A N 1
ATOM 1412 C CA . LEU A 1 181 ? 1.961 1.369 15.449 1.00 91.25 181 LEU A CA 1
ATOM 1413 C C . LEU A 1 181 ? 3.242 1.812 16.167 1.00 91.25 181 LEU A C 1
ATOM 1415 O O . LEU A 1 181 ? 4.297 1.797 15.543 1.00 91.25 181 LEU A O 1
ATOM 1419 N N . ASP A 1 182 ? 3.157 2.161 17.449 1.00 91.81 182 ASP A N 1
ATOM 1420 C CA . ASP A 1 182 ? 4.294 2.524 18.302 1.00 91.81 182 ASP A CA 1
ATOM 1421 C C . ASP A 1 182 ? 5.191 1.310 18.591 1.00 91.81 182 ASP A C 1
ATOM 1423 O O . ASP A 1 182 ? 6.406 1.450 18.706 1.00 91.81 182 ASP A O 1
ATOM 1427 N N . ASP A 1 183 ? 4.602 0.110 18.640 1.00 93.12 183 ASP A N 1
ATOM 1428 C CA . ASP A 1 183 ? 5.320 -1.162 18.775 1.00 93.12 183 ASP A CA 1
ATOM 1429 C C . ASP A 1 183 ? 6.086 -1.562 17.488 1.00 93.12 183 ASP A C 1
ATOM 1431 O O . ASP A 1 183 ? 6.844 -2.536 17.500 1.00 93.12 183 ASP A O 1
ATOM 1435 N N . LEU A 1 184 ? 5.897 -0.857 16.360 1.00 94.06 184 LEU A N 1
ATOM 1436 C CA . LEU A 1 184 ? 6.625 -1.135 15.116 1.00 94.06 184 LEU A CA 1
ATOM 1437 C C . LEU A 1 184 ? 8.036 -0.542 15.159 1.00 94.06 184 LEU A C 1
ATOM 1439 O O . LEU A 1 184 ? 8.212 0.664 15.321 1.00 94.06 184 LEU A O 1
ATOM 1443 N N . ASP A 1 185 ? 9.042 -1.379 14.911 1.00 94.06 185 ASP A N 1
ATOM 1444 C CA . ASP A 1 185 ? 10.440 -0.953 14.844 1.00 94.06 185 ASP A CA 1
ATOM 1445 C C . ASP A 1 185 ? 10.732 -0.238 13.507 1.00 94.06 185 ASP A C 1
ATOM 1447 O O . ASP A 1 185 ? 10.652 -0.867 12.445 1.00 94.06 185 ASP A O 1
ATOM 1451 N N . PRO A 1 186 ? 11.104 1.055 13.506 1.00 94.06 186 PRO A N 1
ATOM 1452 C CA . PRO A 1 186 ? 11.408 1.781 12.276 1.00 94.06 186 PRO A CA 1
ATOM 1453 C C . PRO A 1 186 ? 12.652 1.270 11.540 1.00 94.06 186 PRO A C 1
ATOM 1455 O O . PRO A 1 186 ? 12.829 1.602 10.372 1.00 94.06 186 PRO A O 1
ATOM 1458 N N . SER A 1 187 ? 13.523 0.501 12.191 1.00 92.75 187 SER A N 1
ATOM 1459 C CA . SER A 1 187 ? 14.693 -0.116 11.557 1.00 92.75 187 SER A CA 1
ATOM 1460 C C . SER A 1 187 ? 14.387 -1.477 10.921 1.00 92.75 187 SER A C 1
ATOM 1462 O O . SER A 1 187 ? 15.148 -1.954 10.080 1.00 92.75 187 SER A O 1
ATOM 1464 N N . ASP A 1 188 ? 13.243 -2.081 11.259 1.00 93.50 188 ASP A N 1
ATOM 1465 C CA . ASP A 1 188 ? 12.828 -3.382 10.744 1.00 93.50 188 ASP A CA 1
ATOM 1466 C C . ASP A 1 188 ? 12.041 -3.238 9.426 1.00 93.50 188 ASP A C 1
ATOM 1468 O O . ASP A 1 188 ? 10.968 -2.622 9.405 1.00 93.50 188 ASP A O 1
ATOM 1472 N N . PRO A 1 189 ? 12.486 -3.858 8.316 1.00 90.69 189 PRO A N 1
ATOM 1473 C CA . PRO A 1 189 ? 11.751 -3.844 7.053 1.00 90.69 189 PRO A CA 1
ATOM 1474 C C . PRO A 1 189 ? 10.311 -4.358 7.152 1.00 90.69 189 PRO A C 1
ATOM 1476 O O . PRO A 1 189 ? 9.453 -3.930 6.377 1.00 90.69 189 PRO A O 1
ATOM 1479 N N . ARG A 1 190 ? 10.005 -5.247 8.112 1.00 91.75 190 ARG A N 1
ATOM 1480 C CA . ARG A 1 190 ? 8.644 -5.764 8.351 1.00 91.75 190 ARG A CA 1
ATOM 1481 C C . ARG A 1 190 ? 7.646 -4.648 8.662 1.00 91.75 190 ARG A C 1
ATOM 1483 O O . ARG A 1 190 ? 6.476 -4.765 8.294 1.00 91.75 190 ARG A O 1
ATOM 1490 N N . THR A 1 191 ? 8.103 -3.542 9.246 1.00 95.19 191 THR A N 1
ATOM 1491 C CA . THR A 1 191 ? 7.289 -2.349 9.509 1.00 95.19 191 THR A CA 1
ATOM 1492 C C . THR A 1 191 ? 6.714 -1.759 8.224 1.00 95.19 191 THR A C 1
ATOM 1494 O O . THR A 1 191 ? 5.545 -1.373 8.188 1.00 95.19 191 THR A O 1
ATOM 1497 N N . ALA A 1 192 ? 7.487 -1.762 7.135 1.00 94.88 192 ALA A N 1
ATOM 1498 C CA . ALA A 1 192 ? 7.060 -1.231 5.843 1.00 94.88 192 ALA A CA 1
ATOM 1499 C C . ALA A 1 192 ? 5.935 -2.058 5.198 1.00 94.88 192 ALA A C 1
ATOM 1501 O O . ALA A 1 192 ? 5.112 -1.527 4.456 1.00 94.88 192 ALA A O 1
ATOM 1502 N N . TYR A 1 193 ? 5.867 -3.354 5.520 1.00 95.31 193 TYR A N 1
ATOM 1503 C CA . TYR A 1 193 ? 4.817 -4.263 5.057 1.00 95.31 193 TYR A CA 1
ATOM 1504 C C . TYR A 1 193 ? 3.548 -4.218 5.918 1.00 95.31 193 TYR A C 1
ATOM 1506 O O . TYR A 1 193 ? 2.639 -5.026 5.714 1.00 95.31 193 TYR A O 1
ATOM 1514 N N . THR A 1 194 ? 3.450 -3.297 6.877 1.00 96.75 194 THR A N 1
ATOM 1515 C CA . THR A 1 194 ? 2.208 -3.093 7.626 1.00 96.75 194 THR A CA 1
ATOM 1516 C C . THR A 1 194 ? 1.286 -2.144 6.864 1.00 96.75 194 THR A C 1
ATOM 1518 O O . THR A 1 194 ? 1.651 -1.005 6.570 1.00 96.75 194 THR A O 1
ATOM 1521 N N . LEU A 1 195 ? 0.078 -2.616 6.549 1.00 96.62 195 LEU A N 1
ATOM 1522 C CA . LEU A 1 195 ? -0.972 -1.856 5.875 1.00 96.62 195 LEU A CA 1
ATOM 1523 C C . LEU A 1 195 ? -2.120 -1.597 6.848 1.00 96.62 195 LEU A C 1
ATOM 1525 O O . LEU A 1 195 ? -2.715 -2.540 7.366 1.00 96.62 195 LEU A O 1
ATOM 1529 N N . VAL A 1 196 ? -2.470 -0.333 7.063 1.00 95.31 196 VAL A N 1
ATOM 1530 C CA . VAL A 1 196 ? -3.663 0.061 7.819 1.00 95.31 196 VAL A CA 1
ATOM 1531 C C . VAL A 1 196 ? -4.761 0.420 6.828 1.00 95.31 196 VAL A C 1
ATOM 1533 O O . VAL A 1 196 ? -4.620 1.385 6.085 1.00 95.31 196 VAL A O 1
ATOM 1536 N N . VAL A 1 197 ? -5.859 -0.333 6.809 1.00 93.81 197 VAL A N 1
ATOM 1537 C CA . VAL A 1 197 ? -7.013 -0.078 5.935 1.00 93.81 197 VAL A CA 1
ATOM 1538 C C . VAL A 1 197 ? -8.144 0.522 6.763 1.00 93.81 197 VAL A C 1
ATOM 1540 O O . VAL A 1 197 ? -8.622 -0.103 7.708 1.00 93.81 197 VAL A O 1
ATOM 1543 N N . THR A 1 198 ? -8.582 1.728 6.414 1.00 91.56 198 THR A N 1
ATOM 1544 C CA . THR A 1 198 ? -9.634 2.474 7.122 1.00 91.56 198 THR A CA 1
ATOM 1545 C C . THR A 1 198 ? -10.642 3.080 6.147 1.00 91.56 198 THR A C 1
ATOM 1547 O O . THR A 1 198 ? -10.490 2.996 4.928 1.00 91.56 198 THR A O 1
ATOM 1550 N N . THR A 1 199 ? -11.680 3.704 6.696 1.00 88.50 199 THR A N 1
ATOM 1551 C CA . THR A 1 199 ? -12.760 4.344 5.942 1.00 88.50 199 THR A CA 1
ATOM 1552 C C . THR A 1 199 ? -12.804 5.841 6.133 1.00 88.50 199 THR A C 1
ATOM 1554 O O . THR A 1 199 ? -12.361 6.360 7.160 1.00 88.50 199 THR A O 1
ATOM 1557 N N . TYR A 1 200 ? -13.411 6.527 5.166 1.00 84.88 200 TYR A N 1
ATOM 1558 C CA . TYR A 1 200 ? -13.699 7.954 5.273 1.00 84.88 200 TYR A CA 1
ATOM 1559 C C . TYR A 1 200 ? -14.541 8.278 6.507 1.00 84.88 200 TYR A C 1
ATOM 1561 O O . TYR A 1 200 ? -14.188 9.201 7.229 1.00 84.88 200 TYR A O 1
ATOM 1569 N N . ASP A 1 201 ? -15.575 7.490 6.814 1.00 74.88 201 ASP A N 1
ATOM 1570 C CA . ASP A 1 201 ? -16.432 7.729 7.983 1.00 74.88 201 ASP A CA 1
ATOM 1571 C C . ASP A 1 201 ? -15.653 7.585 9.295 1.00 74.88 201 ASP A C 1
ATOM 1573 O O . ASP A 1 201 ? -15.747 8.430 10.186 1.00 74.88 201 ASP A O 1
ATOM 1577 N N . THR A 1 202 ? -14.822 6.542 9.404 1.00 69.56 202 THR A N 1
ATOM 1578 C CA . THR A 1 202 ? -13.987 6.318 10.597 1.00 69.56 202 THR A CA 1
ATOM 1579 C C . THR A 1 202 ? -12.943 7.421 10.760 1.00 69.56 202 THR A C 1
ATOM 1581 O O . THR A 1 202 ? -12.708 7.874 11.882 1.00 69.56 202 THR A O 1
ATOM 1584 N N . MET A 1 203 ? -12.347 7.882 9.658 1.00 66.62 203 MET A N 1
ATOM 1585 C CA . MET A 1 203 ? -11.436 9.026 9.660 1.00 66.62 203 MET A CA 1
ATOM 1586 C C . MET A 1 203 ? -12.161 10.310 10.071 1.00 66.62 203 MET A C 1
ATOM 1588 O O . MET A 1 203 ? -11.757 10.970 11.025 1.00 66.62 203 MET A O 1
ATOM 1592 N N . HIS A 1 204 ? -13.276 10.627 9.414 1.00 69.44 204 HIS A N 1
ATOM 1593 C CA . HIS A 1 204 ? -14.040 11.852 9.621 1.00 69.44 204 HIS A CA 1
ATOM 1594 C C . HIS A 1 204 ? -14.554 11.987 11.060 1.00 69.44 204 HIS A C 1
ATOM 1596 O O . HIS A 1 204 ? -14.350 13.024 11.696 1.00 69.44 204 HIS A O 1
ATOM 1602 N N . LEU A 1 205 ? -15.155 10.927 11.613 1.00 63.91 205 LEU A N 1
ATOM 1603 C CA . LEU A 1 205 ? -15.663 10.906 12.990 1.00 63.91 205 LEU A CA 1
ATOM 1604 C C . LEU A 1 205 ? -14.571 11.148 14.039 1.00 63.91 205 LEU A C 1
ATOM 1606 O O . LEU A 1 205 ? -14.861 11.617 15.139 1.00 63.91 205 LEU A O 1
ATOM 1610 N N . ARG A 1 206 ? -13.316 10.805 13.737 1.00 63.28 206 ARG A N 1
ATOM 1611 C CA . ARG A 1 206 ? -12.204 10.926 14.688 1.00 63.28 206 ARG A CA 1
ATOM 1612 C C . ARG A 1 206 ? -11.410 12.217 14.492 1.00 63.28 206 ARG A C 1
ATOM 1614 O O . ARG A 1 206 ? -10.966 12.779 15.487 1.00 63.28 206 ARG A O 1
ATOM 1621 N N . THR A 1 207 ? -11.323 12.752 13.272 1.00 60.78 207 THR A N 1
ATOM 1622 C CA . THR A 1 207 ? -10.781 14.100 13.023 1.00 60.78 207 THR A CA 1
ATOM 1623 C C . THR A 1 207 ? -11.673 15.180 13.635 1.00 60.78 207 THR A C 1
ATOM 1625 O O . THR A 1 207 ? -11.172 16.087 14.287 1.00 60.78 207 THR A O 1
ATOM 1628 N N . THR A 1 208 ? -12.997 15.064 13.496 1.00 57.66 208 THR A N 1
ATOM 1629 C CA . THR A 1 208 ? -13.946 16.032 14.077 1.00 57.66 208 THR A CA 1
ATOM 1630 C C . THR A 1 208 ? -13.934 16.012 15.605 1.00 57.66 208 THR A C 1
ATOM 1632 O O . THR A 1 208 ? -13.929 17.070 16.227 1.00 57.66 208 THR A O 1
ATOM 1635 N N . ARG A 1 209 ? -13.838 14.835 16.238 1.00 55.19 209 ARG A N 1
ATOM 1636 C CA . ARG A 1 209 ? -13.731 14.741 17.705 1.00 55.19 209 ARG A CA 1
ATOM 1637 C C . ARG A 1 209 ? -12.505 15.451 18.274 1.00 55.19 209 ARG A C 1
ATOM 1639 O O . ARG A 1 209 ? -12.636 16.040 19.338 1.00 55.19 209 ARG A O 1
ATOM 1646 N N . LEU A 1 210 ? -11.362 15.446 17.583 1.00 52.81 210 LEU A N 1
ATOM 1647 C CA . LEU A 1 210 ? -10.162 16.181 18.015 1.00 52.81 210 LEU A CA 1
ATOM 1648 C C . LEU A 1 210 ? -10.357 17.705 17.986 1.00 52.81 210 LEU A C 1
ATOM 1650 O O . LEU A 1 210 ? -9.817 18.404 18.833 1.00 52.81 210 LEU A O 1
ATOM 1654 N N . VAL A 1 211 ? -11.160 18.216 17.050 1.00 50.06 211 VAL A N 1
ATOM 1655 C CA . VAL A 1 211 ? -11.416 19.659 16.893 1.00 50.06 211 VAL A CA 1
ATOM 1656 C C . VAL A 1 211 ? -12.413 20.187 17.934 1.00 50.06 211 VAL A C 1
ATOM 1658 O O . VAL A 1 211 ? -12.316 21.341 18.333 1.00 50.06 211 VAL A O 1
ATOM 1661 N N . TYR A 1 212 ? -13.341 19.352 18.411 1.00 44.84 212 TYR A N 1
ATOM 1662 C CA . TYR A 1 212 ? -14.382 19.747 19.377 1.00 44.84 212 TYR A CA 1
ATOM 1663 C C . TYR A 1 212 ? -14.102 19.336 20.834 1.00 44.84 212 TYR A C 1
ATOM 1665 O O . TYR A 1 212 ? -14.977 19.478 21.683 1.00 44.84 212 TYR A O 1
ATOM 1673 N N . SER A 1 213 ? -12.913 18.805 21.133 1.00 47.38 213 SER A N 1
ATOM 1674 C CA . SER A 1 213 ? -12.488 18.455 22.502 1.00 47.38 213 SER A CA 1
ATOM 1675 C C . SER A 1 213 ? -11.330 19.314 23.031 1.00 47.38 213 SER A C 1
ATOM 1677 O O . SER A 1 213 ? -10.671 18.925 23.993 1.00 47.38 213 SER A O 1
ATOM 1679 N N . SER A 1 214 ? -11.105 20.482 22.412 1.00 41.03 214 SER A N 1
ATOM 1680 C CA . SER A 1 214 ? -10.187 21.537 22.874 1.00 41.03 214 SER A CA 1
ATOM 1681 C C . SER A 1 214 ? -10.945 22.679 23.541 1.00 41.03 214 SER A C 1
ATOM 1683 O O . SER A 1 214 ? -12.013 23.045 23.000 1.00 41.03 214 SER A O 1
#